Protein AF-A0A8J4LUC5-F1 (afdb_monomer_lite)

Secondary structure (DSSP, 8-state):
-HHHHHHHHHHHS---HHHHHHHHHHHHHHHHHHHHHHHHHHHHHHHHHHHHHHHHHHHHHHHHHHTSSS---S---THHHHHHHHHHHHHHHHHHT--PPPPPP----------------------------PPP--------PPP-----------S-----HHHHHHHHHHHS-HHHHHHHHHHHHHHHTT-S-HHHHHHHHHHHHTGGGHHHHHHHHHHHHHHHTT--

Sequence (232 aa):
MFLMCTAIMLMHECPPWPANALKSKQAVEEAHRLQNEKALLAETVKRLHKDLARLEAFKKNLLNTLNNEDEPGLEPSVTAADVAGERLVSEVLSSISKPSAMPPPSNYAVRMAPVATPAYPSTSSRPMYGAATPQATSSAQYAAPPLSMSHTQYGPSGSPPRIDGKEFFKQARAQLSYEQFSQFLHNIKELNAGRQSREETLRRSRDIFGPMHQDMYGMFESLLSRHSGTML

Structure (mmCIF, N/CA/C/O backbone):
data_AF-A0A8J4LUC5-F1
#
_entry.id   AF-A0A8J4LUC5-F1
#
loop_
_atom_site.group_PDB
_atom_site.id
_atom_site.type_symbol
_atom_site.label_atom_id
_atom_site.label_alt_id
_atom_site.label_comp_id
_atom_site.label_asym_id
_atom_site.label_entity_id
_atom_site.label_seq_id
_atom_site.pdbx_PDB_ins_code
_atom_site.Cartn_x
_atom_site.Cartn_y
_atom_site.Cartn_z
_atom_site.occupancy
_atom_site.B_iso_or_equiv
_atom_site.auth_seq_id
_atom_site.auth_comp_id
_atom_site.auth_asym_id
_atom_site.auth_atom_id
_atom_site.pdbx_PDB_model_num
ATOM 1 N N . MET A 1 1 ? 56.019 3.541 -71.654 1.00 56.81 1 MET A N 1
ATOM 2 C CA . MET A 1 1 ? 54.709 2.920 -71.345 1.00 56.81 1 MET A CA 1
ATOM 3 C C . MET A 1 1 ? 54.745 2.108 -70.053 1.00 56.81 1 MET A C 1
ATOM 5 O O . MET A 1 1 ? 54.048 2.522 -69.144 1.00 56.81 1 MET A O 1
ATOM 9 N N . PHE A 1 2 ? 55.568 1.055 -69.914 1.00 55.38 2 PHE A N 1
ATOM 10 C CA . PHE A 1 2 ? 55.586 0.165 -68.728 1.00 55.38 2 PHE A CA 1
ATOM 11 C C . PHE A 1 2 ? 55.427 0.848 -67.352 1.00 55.38 2 PHE A C 1
ATOM 13 O O . PHE A 1 2 ? 54.498 0.502 -66.634 1.00 55.38 2 PHE A O 1
ATOM 20 N N . LEU A 1 3 ? 56.235 1.866 -67.023 1.00 55.12 3 LEU A N 1
ATOM 21 C CA . LEU A 1 3 ? 56.137 2.600 -65.743 1.00 55.12 3 LEU A CA 1
ATOM 22 C C . LEU A 1 3 ? 54.742 3.200 -65.455 1.00 55.12 3 LEU A C 1
ATOM 24 O O . LEU A 1 3 ? 54.333 3.254 -64.299 1.00 55.12 3 LEU A O 1
ATOM 28 N N . MET A 1 4 ? 53.992 3.604 -66.486 1.00 57.28 4 MET A N 1
ATOM 29 C CA . MET A 1 4 ? 52.619 4.104 -66.326 1.00 57.28 4 MET A CA 1
ATOM 30 C C . MET A 1 4 ? 51.624 2.968 -66.054 1.00 57.28 4 MET A C 1
ATOM 32 O O . MET A 1 4 ? 50.712 3.145 -65.254 1.00 57.28 4 MET A O 1
ATOM 36 N N . CYS A 1 5 ? 51.812 1.783 -66.647 1.00 55.00 5 CYS A N 1
ATOM 37 C CA . CYS A 1 5 ? 50.995 0.609 -66.320 1.00 55.00 5 CYS A CA 1
ATOM 38 C C . CYS A 1 5 ? 51.207 0.162 -64.866 1.00 55.00 5 CYS A C 1
ATOM 40 O O . CYS A 1 5 ? 50.229 -0.122 -64.178 1.00 55.00 5 CYS A O 1
ATOM 42 N N . THR A 1 6 ? 52.452 0.166 -64.373 1.00 57.53 6 THR A N 1
ATOM 43 C CA . THR A 1 6 ? 52.751 -0.172 -62.971 1.00 57.53 6 THR A CA 1
ATOM 44 C C . THR A 1 6 ? 52.088 0.809 -62.000 1.00 57.53 6 THR A C 1
ATOM 46 O O . THR A 1 6 ? 51.495 0.383 -61.012 1.00 57.53 6 THR A O 1
ATOM 49 N N . ALA A 1 7 ? 52.123 2.113 -62.303 1.00 58.28 7 ALA A N 1
ATOM 50 C CA . ALA A 1 7 ? 51.452 3.138 -61.503 1.00 58.28 7 ALA A CA 1
ATOM 51 C C . ALA A 1 7 ? 49.917 2.986 -61.501 1.00 58.28 7 ALA A C 1
ATOM 53 O O . ALA A 1 7 ? 49.288 3.163 -60.462 1.00 58.28 7 ALA A O 1
ATOM 54 N N . ILE A 1 8 ? 49.315 2.618 -62.638 1.00 58.31 8 ILE A N 1
ATOM 55 C CA . ILE A 1 8 ? 47.864 2.393 -62.747 1.00 58.31 8 ILE A CA 1
ATOM 56 C C . ILE A 1 8 ? 47.428 1.155 -61.948 1.00 58.31 8 ILE A C 1
ATOM 58 O O . ILE A 1 8 ? 46.430 1.229 -61.236 1.00 58.31 8 ILE A O 1
ATOM 62 N N . MET A 1 9 ? 48.178 0.046 -61.993 1.00 58.22 9 MET A N 1
ATOM 63 C CA . MET A 1 9 ? 47.858 -1.145 -61.189 1.00 58.22 9 MET A CA 1
ATOM 64 C C . MET A 1 9 ? 47.972 -0.880 -59.681 1.00 58.22 9 MET A C 1
ATOM 66 O O . MET A 1 9 ? 47.052 -1.214 -58.937 1.00 58.22 9 MET A O 1
ATOM 70 N N . LEU A 1 10 ? 49.019 -0.176 -59.234 1.00 58.22 10 LEU A N 1
ATOM 71 C CA . LEU A 1 10 ? 49.183 0.229 -57.827 1.00 58.22 10 LEU A CA 1
ATOM 72 C C . LEU A 1 10 ? 48.064 1.147 -57.298 1.00 58.22 10 LEU A C 1
ATOM 74 O O . LEU A 1 10 ? 47.879 1.235 -56.087 1.00 58.22 10 LEU A O 1
ATOM 78 N N . MET A 1 11 ? 47.305 1.809 -58.176 1.00 57.09 11 MET A N 1
ATOM 79 C CA . MET A 1 11 ? 46.152 2.635 -57.797 1.00 57.09 11 MET A CA 1
ATOM 80 C C . MET A 1 11 ? 44.813 1.878 -57.834 1.00 57.09 11 MET A C 1
ATOM 82 O O . MET A 1 11 ? 43.813 2.414 -57.361 1.00 57.09 11 MET A O 1
ATOM 86 N N . HIS A 1 12 ? 44.771 0.649 -58.366 1.00 57.44 12 HIS A N 1
ATOM 87 C CA . HIS A 1 12 ? 43.524 -0.099 -58.575 1.00 57.44 12 HIS A CA 1
ATOM 88 C C . HIS A 1 12 ? 43.289 -1.254 -57.580 1.00 57.44 12 HIS A C 1
ATOM 90 O O . HIS A 1 12 ? 42.175 -1.774 -57.513 1.00 57.44 12 HIS A O 1
ATOM 96 N N . GLU A 1 13 ? 44.293 -1.609 -56.770 1.00 58.00 13 GLU A N 1
ATOM 97 C CA . GLU A 1 13 ? 44.201 -2.584 -55.665 1.00 58.00 13 GLU A CA 1
ATOM 98 C C . GLU A 1 13 ? 44.275 -1.927 -54.271 1.00 58.00 13 GLU A C 1
ATOM 100 O O . GLU A 1 13 ? 44.793 -2.501 -53.316 1.00 58.00 13 GLU A O 1
ATOM 105 N N . CYS A 1 14 ? 43.729 -0.716 -54.121 1.00 57.41 14 CYS A N 1
ATOM 106 C CA . CYS A 1 14 ? 43.488 -0.106 -52.810 1.00 57.41 14 CYS A CA 1
ATOM 107 C C . CYS A 1 14 ? 42.005 -0.299 -52.429 1.00 57.41 14 CYS A C 1
ATOM 109 O O . CYS A 1 14 ? 41.151 0.426 -52.948 1.00 57.41 14 CYS A O 1
ATOM 111 N N . PRO A 1 15 ? 41.638 -1.284 -51.582 1.00 63.09 15 PRO A N 1
ATOM 112 C CA . PRO A 1 15 ? 40.234 -1.571 -51.303 1.00 63.09 15 PRO A CA 1
ATOM 113 C C . PRO A 1 15 ? 39.641 -0.514 -50.344 1.00 63.09 15 PRO A C 1
ATOM 115 O O . PRO A 1 15 ? 40.388 0.206 -49.679 1.00 63.09 15 PRO A O 1
ATOM 118 N N . PRO A 1 16 ? 38.303 -0.405 -50.209 1.00 62.69 16 PRO A N 1
ATOM 119 C CA . PRO A 1 16 ? 37.644 0.680 -49.465 1.00 62.69 16 PRO A CA 1
ATOM 120 C C . PRO A 1 16 ? 37.777 0.533 -47.933 1.00 62.69 16 PRO A C 1
ATOM 122 O O . PRO A 1 16 ? 36.833 0.184 -47.221 1.00 62.69 16 PRO A O 1
ATOM 125 N N . TRP A 1 17 ? 38.978 0.785 -47.410 1.00 58.12 17 TRP A N 1
ATOM 126 C CA . TRP A 1 17 ? 39.375 0.437 -46.044 1.00 58.12 17 TRP A CA 1
ATOM 127 C C . TRP A 1 17 ? 38.962 1.386 -44.897 1.00 58.12 17 TRP A C 1
ATOM 129 O O . TRP A 1 17 ? 38.812 0.863 -43.792 1.00 58.12 17 TRP A O 1
ATOM 139 N N . PRO A 1 18 ? 38.692 2.705 -45.049 1.00 62.16 18 PRO A N 1
ATOM 140 C CA . PRO A 1 18 ? 38.363 3.531 -43.880 1.00 62.16 18 PRO A CA 1
ATOM 141 C C . PRO A 1 18 ? 36.954 3.254 -43.329 1.00 62.16 18 PRO A C 1
ATOM 143 O O . PRO A 1 18 ? 36.779 3.067 -42.125 1.00 62.16 18 PRO A O 1
ATOM 146 N N . ALA A 1 19 ? 35.940 3.180 -44.199 1.00 67.75 19 ALA A N 1
ATOM 147 C CA . ALA A 1 19 ? 34.539 3.078 -43.780 1.00 67.75 19 ALA A CA 1
ATOM 148 C C . ALA A 1 19 ? 34.201 1.721 -43.138 1.00 67.75 19 ALA A C 1
ATOM 150 O O . ALA A 1 19 ? 33.485 1.665 -42.137 1.00 67.75 19 ALA A O 1
ATOM 151 N N . ASN A 1 20 ? 34.740 0.627 -43.683 1.00 73.81 20 ASN A N 1
ATOM 152 C CA . ASN A 1 20 ? 34.513 -0.714 -43.143 1.00 73.81 20 ASN A CA 1
ATOM 153 C C . ASN A 1 20 ? 35.308 -0.948 -41.847 1.00 73.81 20 ASN A C 1
ATOM 155 O O . ASN A 1 20 ? 34.782 -1.563 -40.921 1.00 73.81 20 ASN A O 1
ATOM 159 N N . ALA A 1 21 ? 36.521 -0.393 -41.727 1.00 78.81 21 ALA A N 1
ATOM 160 C CA . ALA A 1 21 ? 37.282 -0.436 -40.479 1.00 78.81 21 ALA A CA 1
ATOM 161 C C . ALA A 1 21 ? 36.595 0.349 -39.347 1.00 78.81 21 ALA A C 1
ATOM 163 O O . ALA A 1 21 ? 36.583 -0.119 -38.209 1.00 78.81 21 ALA A O 1
ATOM 164 N N . LEU A 1 22 ? 35.983 1.505 -39.640 1.00 83.31 22 LEU A N 1
ATOM 165 C CA . LEU A 1 22 ? 35.226 2.272 -38.644 1.00 83.31 22 LEU A CA 1
ATOM 166 C C . LEU A 1 22 ? 33.989 1.502 -38.155 1.00 83.31 22 LEU A C 1
ATOM 168 O O . LEU A 1 22 ? 33.829 1.326 -36.949 1.00 83.31 22 LEU A O 1
ATOM 172 N N . LYS A 1 23 ? 33.179 0.963 -39.078 1.00 85.25 23 LYS A N 1
ATOM 173 C CA . LYS A 1 23 ? 32.019 0.115 -38.741 1.00 85.25 23 LYS A CA 1
ATOM 174 C C . LYS A 1 23 ? 32.418 -1.112 -37.916 1.00 85.25 23 LYS A C 1
ATOM 176 O O . LYS A 1 23 ? 31.736 -1.446 -36.955 1.00 85.25 23 LYS A O 1
ATOM 181 N N . SER A 1 24 ? 33.536 -1.756 -38.258 1.00 86.31 24 SER A N 1
ATOM 182 C CA . SER A 1 24 ? 34.068 -2.906 -37.514 1.00 86.31 24 SER A CA 1
ATOM 183 C C . SER A 1 24 ? 34.471 -2.535 -36.079 1.00 86.31 24 SER A C 1
ATOM 185 O O . SER A 1 24 ? 34.124 -3.248 -35.141 1.00 86.31 24 SER A O 1
ATOM 187 N N . LYS A 1 25 ? 35.118 -1.376 -35.876 1.00 88.56 25 LYS A N 1
ATOM 188 C CA . LYS A 1 25 ? 35.442 -0.868 -34.531 1.00 88.56 25 LYS A CA 1
ATOM 189 C C . LYS A 1 25 ? 34.185 -0.585 -33.705 1.00 88.56 25 LYS A C 1
ATOM 191 O O . LYS A 1 25 ? 34.105 -1.043 -32.570 1.00 88.56 25 LYS A O 1
ATOM 196 N N . GLN A 1 26 ? 33.200 0.098 -34.291 1.00 91.38 26 GLN A N 1
ATOM 197 C CA . GLN A 1 26 ? 31.919 0.386 -33.635 1.00 91.38 26 GLN A CA 1
ATOM 198 C C . GLN A 1 26 ? 31.188 -0.906 -33.234 1.00 91.38 26 GLN A C 1
ATOM 200 O O . GLN A 1 26 ? 30.763 -1.036 -32.092 1.00 91.38 26 GLN A O 1
ATOM 205 N N . ALA A 1 27 ? 31.124 -1.903 -34.123 1.00 92.44 27 ALA A N 1
ATOM 206 C 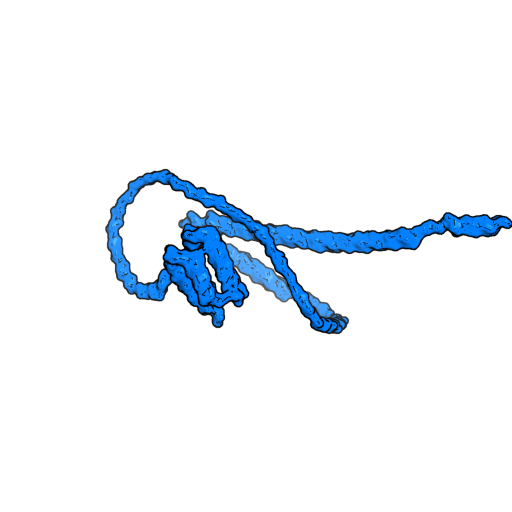CA . ALA A 1 27 ? 30.495 -3.191 -33.830 1.00 92.44 27 ALA A CA 1
ATOM 207 C C . ALA A 1 27 ? 31.184 -3.961 -32.683 1.00 92.44 27 ALA A C 1
ATOM 209 O O . ALA A 1 27 ? 30.506 -4.609 -31.888 1.00 92.44 27 ALA A O 1
ATOM 210 N N . VAL A 1 28 ? 32.516 -3.880 -32.563 1.00 95.00 28 VAL A N 1
ATOM 211 C CA . VAL A 1 28 ? 33.267 -4.487 -31.445 1.00 95.00 28 VAL A CA 1
ATOM 212 C C . VAL A 1 28 ? 33.017 -3.743 -30.127 1.00 95.00 28 VAL A C 1
ATOM 214 O O . VAL A 1 28 ? 32.836 -4.382 -29.090 1.00 95.00 28 VAL A O 1
ATOM 217 N N . GLU A 1 29 ? 32.961 -2.411 -30.156 1.00 93.81 29 GLU A N 1
ATOM 218 C CA . GLU A 1 29 ? 32.649 -1.586 -28.983 1.00 93.81 29 GLU A CA 1
ATOM 219 C C . GLU A 1 29 ? 31.215 -1.833 -28.479 1.00 93.81 29 GLU A C 1
ATOM 221 O O . GLU A 1 29 ? 31.004 -2.060 -27.285 1.00 93.81 29 GLU A O 1
ATOM 226 N N . GLU A 1 30 ? 30.234 -1.898 -29.385 1.00 94.88 30 GLU A N 1
ATOM 227 C CA . GLU A 1 30 ? 28.853 -2.249 -29.043 1.00 94.88 30 GLU A CA 1
ATOM 228 C C . GLU A 1 30 ? 28.716 -3.688 -28.538 1.00 94.88 30 GLU A C 1
ATOM 230 O O . GLU A 1 30 ? 28.010 -3.916 -27.555 1.00 94.88 30 GLU A O 1
ATOM 235 N N . ALA A 1 31 ? 29.419 -4.657 -29.134 1.00 95.44 31 ALA A N 1
ATOM 236 C CA . ALA A 1 31 ? 29.432 -6.032 -28.638 1.00 95.44 31 ALA A CA 1
ATOM 237 C C . ALA A 1 31 ? 29.977 -6.113 -27.200 1.00 95.44 31 ALA A C 1
ATOM 239 O O . ALA A 1 31 ? 29.392 -6.796 -26.357 1.00 95.44 31 ALA A O 1
ATOM 240 N N . HIS A 1 32 ? 31.043 -5.369 -26.888 1.00 97.31 32 HIS A N 1
ATOM 241 C CA . HIS A 1 32 ? 31.594 -5.290 -25.534 1.00 97.31 32 HIS A CA 1
ATOM 242 C C . HIS A 1 32 ? 30.630 -4.597 -24.551 1.00 97.31 32 HIS A C 1
ATOM 244 O O . HIS A 1 32 ? 30.428 -5.088 -23.437 1.00 97.31 32 HIS A O 1
ATOM 250 N N . ARG A 1 33 ? 29.961 -3.509 -24.967 1.00 97.31 33 ARG A N 1
ATOM 251 C CA . ARG A 1 33 ? 28.904 -2.848 -24.178 1.00 97.31 33 ARG A CA 1
ATOM 252 C C . ARG A 1 33 ? 27.761 -3.815 -23.848 1.00 97.31 33 ARG A C 1
ATOM 254 O O . ARG A 1 33 ? 27.435 -3.997 -22.676 1.00 97.31 33 ARG A O 1
ATOM 261 N N . LEU A 1 34 ? 27.205 -4.483 -24.859 1.00 97.50 34 LEU A N 1
ATOM 262 C CA . LEU A 1 34 ? 26.114 -5.450 -24.702 1.00 97.50 34 LEU A CA 1
ATOM 263 C C . LEU A 1 34 ? 26.532 -6.666 -23.859 1.00 97.50 34 LEU A C 1
ATOM 265 O O . LEU A 1 34 ? 25.718 -7.206 -23.110 1.00 97.50 34 LEU A O 1
ATOM 269 N N . GLN A 1 35 ? 27.799 -7.086 -23.923 1.00 96.88 35 GLN A N 1
ATOM 270 C CA . GLN A 1 35 ? 28.332 -8.153 -23.072 1.00 96.88 35 GLN A CA 1
ATOM 271 C C . GLN A 1 35 ? 28.426 -7.733 -21.594 1.00 96.88 35 GLN A C 1
ATOM 273 O O . GLN A 1 35 ? 28.093 -8.536 -20.719 1.00 96.88 35 GLN A O 1
ATOM 278 N N . ASN A 1 36 ? 28.793 -6.481 -21.306 1.00 97.38 36 ASN A N 1
ATOM 279 C CA . ASN A 1 36 ? 28.778 -5.936 -19.945 1.00 97.38 36 ASN A CA 1
ATOM 280 C C . ASN A 1 36 ? 27.347 -5.776 -19.407 1.00 97.38 36 ASN A C 1
ATOM 282 O O . ASN A 1 36 ? 27.064 -6.194 -18.283 1.00 97.38 36 ASN A O 1
ATOM 286 N N . GLU A 1 37 ? 26.419 -5.260 -20.217 1.00 97.88 37 GLU A N 1
ATOM 287 C CA . GLU A 1 37 ? 24.992 -5.189 -19.870 1.00 97.88 37 GLU A CA 1
ATOM 288 C C . GLU A 1 37 ? 24.427 -6.591 -19.572 1.00 97.88 37 GLU A C 1
ATOM 290 O O . GLU A 1 37 ? 23.831 -6.813 -18.516 1.00 97.88 37 GLU A O 1
ATOM 295 N N . LYS A 1 38 ? 24.715 -7.584 -20.426 1.00 97.94 38 LYS A N 1
ATOM 296 C CA . LYS A 1 38 ? 24.359 -8.998 -20.211 1.00 97.94 38 LYS A CA 1
ATOM 297 C C . LYS A 1 38 ? 24.913 -9.555 -18.894 1.00 97.94 38 LYS A C 1
ATOM 299 O O . LYS A 1 38 ? 24.206 -10.303 -18.220 1.00 97.94 38 LYS A O 1
ATOM 304 N N . ALA A 1 39 ? 26.143 -9.206 -18.510 1.00 97.69 39 ALA A N 1
ATOM 305 C CA . ALA A 1 39 ? 26.740 -9.648 -17.249 1.00 97.69 39 ALA A CA 1
ATOM 306 C C . ALA A 1 39 ? 26.029 -9.043 -16.021 1.00 97.69 39 ALA A C 1
ATOM 308 O O . ALA A 1 39 ? 25.709 -9.769 -15.077 1.00 97.69 39 ALA A O 1
ATOM 309 N N . LEU A 1 40 ? 25.708 -7.744 -16.056 1.00 98.12 40 LEU A N 1
ATOM 310 C CA . LEU A 1 40 ? 24.971 -7.048 -14.991 1.00 98.12 40 LEU A CA 1
ATOM 311 C C . LEU A 1 40 ? 23.528 -7.563 -14.841 1.00 98.12 40 LEU A C 1
ATOM 313 O O . LEU A 1 40 ? 23.035 -7.740 -13.719 1.00 98.12 40 LEU A O 1
ATOM 317 N N . LEU A 1 41 ? 22.862 -7.860 -15.962 1.00 98.50 41 LEU A N 1
ATOM 318 C CA . LEU A 1 41 ? 21.550 -8.510 -15.969 1.00 98.50 41 LEU A CA 1
ATOM 319 C C . LEU A 1 41 ? 21.637 -9.927 -15.386 1.00 98.50 41 LEU A C 1
ATOM 321 O O . LEU A 1 41 ? 20.839 -10.267 -14.515 1.00 98.50 41 LEU A O 1
ATOM 325 N N . ALA A 1 42 ? 22.623 -10.732 -15.794 1.00 98.25 42 ALA A N 1
ATOM 326 C CA . ALA A 1 42 ? 22.810 -12.086 -15.274 1.00 98.25 42 ALA A CA 1
ATOM 327 C C . ALA A 1 42 ? 23.046 -12.104 -13.753 1.00 98.25 42 ALA A C 1
ATOM 329 O O . ALA A 1 42 ? 22.461 -12.931 -13.055 1.00 98.25 42 ALA A O 1
ATOM 330 N N . GLU A 1 43 ? 23.842 -11.177 -13.213 1.00 98.19 43 GLU A N 1
ATOM 331 C CA . GLU A 1 43 ? 24.064 -11.080 -11.764 1.00 98.19 43 GLU A CA 1
ATOM 332 C C . GLU A 1 43 ? 22.804 -10.620 -11.010 1.00 98.19 43 GLU A C 1
ATOM 334 O O . GLU A 1 43 ? 22.474 -11.145 -9.944 1.00 98.19 43 GLU A O 1
ATOM 339 N N . THR A 1 44 ? 22.022 -9.712 -11.600 1.00 98.12 44 THR A N 1
ATOM 340 C CA . THR A 1 44 ? 20.711 -9.328 -11.055 1.00 98.12 44 THR A CA 1
ATOM 341 C C . THR A 1 44 ? 19.736 -10.509 -11.044 1.00 98.12 44 THR A C 1
ATOM 343 O O . THR A 1 44 ? 19.060 -10.727 -10.039 1.00 98.12 44 THR A O 1
ATOM 346 N N . VAL A 1 45 ? 19.719 -11.331 -12.097 1.00 98.56 45 VAL A N 1
ATOM 347 C CA . VAL A 1 45 ? 18.912 -12.559 -12.164 1.00 98.56 45 VAL A CA 1
ATOM 348 C C . VAL A 1 45 ? 19.346 -13.578 -11.102 1.00 98.56 45 VAL A C 1
ATOM 350 O O . VAL A 1 45 ? 18.477 -14.133 -10.430 1.00 98.56 45 VAL A O 1
ATOM 353 N N . LYS A 1 46 ? 20.653 -13.795 -10.875 1.00 98.31 46 LYS A N 1
ATOM 354 C CA . LYS A 1 46 ? 21.145 -14.671 -9.786 1.00 98.31 46 LYS A CA 1
ATOM 355 C C . LYS A 1 46 ? 20.691 -14.187 -8.407 1.00 98.31 46 LYS A C 1
ATOM 357 O O . LYS A 1 46 ? 20.218 -14.990 -7.604 1.00 98.31 46 LYS A O 1
ATOM 362 N N . ARG A 1 47 ? 20.812 -12.881 -8.136 1.00 97.69 47 ARG A N 1
ATOM 363 C CA . ARG A 1 47 ? 20.361 -12.262 -6.879 1.00 97.69 47 ARG A CA 1
ATOM 364 C C . ARG A 1 47 ? 18.866 -12.492 -6.653 1.00 97.69 47 ARG A C 1
ATOM 366 O O . ARG A 1 47 ? 18.495 -12.996 -5.598 1.00 97.69 47 ARG A O 1
ATOM 373 N N . LEU A 1 48 ? 18.035 -12.237 -7.665 1.00 98.38 48 LEU A N 1
ATOM 374 C CA . LEU A 1 48 ? 16.592 -12.482 -7.587 1.00 98.38 48 LEU A CA 1
ATOM 375 C C . LEU A 1 48 ? 16.259 -13.961 -7.325 1.00 98.38 48 LEU A C 1
ATOM 377 O O . LEU A 1 48 ? 15.420 -14.233 -6.475 1.00 98.38 48 LEU A O 1
ATOM 381 N N . HIS A 1 49 ? 16.948 -14.919 -7.958 1.00 97.88 49 HIS A N 1
ATOM 382 C CA . HIS A 1 49 ? 16.763 -16.349 -7.657 1.00 97.88 49 HIS A CA 1
ATOM 383 C C . HIS A 1 49 ? 17.150 -16.704 -6.211 1.00 97.88 49 HIS A C 1
ATOM 385 O O . HIS A 1 49 ? 16.448 -17.474 -5.555 1.00 97.88 49 HIS A O 1
ATOM 391 N N . LYS A 1 50 ? 18.241 -16.128 -5.687 1.00 98.12 50 LYS A N 1
ATOM 392 C CA . LYS A 1 50 ? 18.675 -16.325 -4.294 1.00 98.12 50 LYS A CA 1
ATOM 393 C C . LYS A 1 50 ? 17.654 -15.775 -3.294 1.00 98.12 50 LYS A C 1
ATOM 395 O O . LYS A 1 50 ? 17.389 -16.416 -2.279 1.00 98.12 50 LYS A O 1
ATOM 400 N N . ASP A 1 51 ? 17.071 -14.617 -3.582 1.00 97.38 51 ASP A N 1
ATOM 401 C CA . ASP A 1 51 ? 16.066 -13.987 -2.722 1.00 97.38 51 ASP A CA 1
ATOM 402 C C . ASP A 1 51 ? 14.688 -14.671 -2.833 1.00 97.38 51 ASP A C 1
ATOM 404 O O . ASP A 1 51 ? 13.996 -14.808 -1.824 1.00 97.38 51 ASP A O 1
ATOM 408 N N . LEU A 1 52 ? 14.342 -15.232 -3.999 1.00 98.06 52 LEU A N 1
ATOM 409 C CA . LEU A 1 52 ? 13.192 -16.129 -4.174 1.00 98.06 52 LEU A CA 1
ATOM 410 C C . LEU A 1 52 ? 13.357 -17.399 -3.317 1.00 98.06 52 LEU A C 1
ATOM 412 O O . LEU A 1 52 ? 12.483 -17.720 -2.515 1.00 98.06 52 LEU A O 1
ATOM 416 N N . ALA A 1 53 ? 14.511 -18.072 -3.396 1.00 97.12 53 ALA A N 1
ATOM 417 C CA . ALA A 1 53 ? 14.798 -19.269 -2.600 1.00 97.12 53 ALA A CA 1
ATOM 418 C C . ALA A 1 53 ? 14.765 -18.999 -1.079 1.00 97.12 53 ALA A C 1
ATOM 420 O O . ALA A 1 53 ? 14.270 -19.824 -0.310 1.00 97.12 53 ALA A O 1
ATOM 421 N N . ARG A 1 54 ? 15.230 -17.820 -0.639 1.00 97.19 54 ARG A N 1
ATOM 422 C CA . ARG A 1 54 ? 15.089 -17.346 0.752 1.00 97.19 54 ARG A CA 1
ATOM 423 C C . ARG A 1 54 ? 13.623 -17.171 1.155 1.00 97.19 54 ARG A C 1
ATOM 425 O O . ARG A 1 54 ? 13.238 -17.611 2.236 1.00 97.19 54 ARG A O 1
ATOM 432 N N . LEU A 1 55 ? 12.807 -16.560 0.296 1.00 98.19 55 LEU A N 1
ATOM 433 C CA . LEU A 1 55 ? 11.382 -16.347 0.555 1.00 98.19 55 LEU A CA 1
ATOM 434 C C . LEU A 1 55 ? 10.594 -17.667 0.578 1.00 98.19 55 LEU A C 1
ATOM 436 O O . LEU A 1 55 ? 9.702 -17.831 1.409 1.00 98.19 55 LEU A O 1
ATOM 440 N N . GLU A 1 56 ? 10.952 -18.640 -0.263 1.00 96.62 56 GLU A N 1
ATOM 441 C CA . GLU A 1 56 ? 10.407 -19.999 -0.179 1.00 96.62 56 GLU A CA 1
ATOM 442 C C . GLU A 1 56 ? 10.795 -20.715 1.115 1.00 96.62 56 GLU A C 1
ATOM 444 O O . GLU A 1 56 ? 9.945 -21.372 1.714 1.00 96.62 56 GLU A O 1
ATOM 449 N N . ALA A 1 57 ? 12.052 -20.602 1.553 1.00 95.88 57 ALA A N 1
ATOM 450 C CA . ALA A 1 57 ? 12.500 -21.183 2.816 1.00 95.88 57 ALA A CA 1
ATOM 451 C C . ALA A 1 57 ? 11.747 -20.569 4.008 1.00 95.88 57 ALA A C 1
ATOM 453 O O . ALA A 1 57 ? 11.250 -21.305 4.859 1.00 95.88 57 ALA A O 1
ATOM 454 N N . PHE A 1 58 ? 11.568 -19.243 4.020 1.00 96.94 58 PHE A N 1
ATOM 455 C CA . PHE A 1 58 ? 10.750 -18.551 5.019 1.00 96.94 58 PHE A CA 1
ATOM 456 C C . PHE A 1 58 ? 9.282 -19.003 4.978 1.00 96.94 58 PHE A C 1
ATOM 458 O O . PHE A 1 58 ? 8.720 -19.345 6.014 1.00 96.94 58 PHE A O 1
ATOM 465 N N . LYS A 1 59 ? 8.668 -19.091 3.788 1.00 96.75 59 LYS A N 1
ATOM 466 C CA . LYS A 1 59 ? 7.295 -19.601 3.619 1.00 96.75 59 LYS A CA 1
ATOM 467 C C . LYS A 1 59 ? 7.149 -21.034 4.142 1.00 96.75 59 LYS A C 1
ATOM 469 O O . LYS A 1 59 ? 6.167 -21.327 4.816 1.00 96.75 59 LYS A O 1
ATOM 474 N N . LYS A 1 60 ? 8.103 -21.920 3.835 1.00 95.44 60 LYS A N 1
ATOM 475 C CA . LYS A 1 60 ? 8.120 -23.314 4.313 1.00 95.44 60 LYS A CA 1
ATOM 476 C C . LYS A 1 60 ? 8.258 -23.376 5.835 1.00 95.44 60 LYS A C 1
ATOM 478 O O . LYS A 1 60 ? 7.513 -24.116 6.463 1.00 95.44 60 LYS A O 1
ATOM 483 N N . ASN A 1 61 ? 9.142 -22.572 6.427 1.00 92.88 61 ASN A N 1
ATOM 484 C CA . ASN A 1 61 ? 9.308 -22.500 7.878 1.00 92.88 61 ASN A CA 1
ATOM 485 C C . ASN A 1 61 ? 8.048 -21.962 8.580 1.00 92.88 61 ASN A C 1
ATOM 487 O O . ASN A 1 61 ? 7.568 -22.606 9.504 1.00 92.88 61 ASN A O 1
ATOM 491 N N . LEU A 1 62 ? 7.455 -20.868 8.089 1.00 95.31 62 LEU A N 1
ATOM 492 C CA . LEU A 1 62 ? 6.216 -20.300 8.633 1.00 95.31 62 LEU A CA 1
ATOM 493 C C . LEU A 1 62 ? 5.042 -21.289 8.568 1.00 95.31 62 LEU A C 1
ATOM 495 O O . LEU A 1 62 ? 4.338 -21.462 9.558 1.00 95.31 62 LEU A O 1
ATOM 499 N N . LEU A 1 63 ? 4.845 -21.954 7.423 1.00 92.75 63 LEU A N 1
ATOM 500 C CA . LEU A 1 63 ? 3.814 -22.987 7.281 1.00 92.75 63 LEU A CA 1
ATOM 501 C C . LEU A 1 63 ? 4.084 -24.194 8.185 1.00 92.75 63 LEU A C 1
ATOM 503 O O . LEU A 1 63 ? 3.141 -24.747 8.734 1.00 92.75 63 LEU A O 1
ATOM 507 N N . ASN A 1 64 ? 5.349 -24.582 8.373 1.00 86.25 64 ASN A N 1
ATOM 508 C CA . ASN A 1 64 ? 5.701 -25.649 9.301 1.00 86.25 64 ASN A CA 1
ATOM 509 C C . ASN A 1 64 ? 5.368 -25.262 10.746 1.00 86.25 64 ASN A C 1
ATOM 511 O O . ASN A 1 64 ? 4.747 -26.058 11.435 1.00 86.25 64 ASN A O 1
ATOM 515 N N . THR A 1 65 ? 5.732 -24.060 11.204 1.00 82.94 65 THR A N 1
ATOM 516 C CA . THR A 1 65 ? 5.395 -23.597 12.561 1.00 82.94 65 THR A CA 1
ATOM 517 C C . THR A 1 65 ? 3.885 -23.645 12.793 1.00 82.94 65 THR A C 1
ATOM 519 O O . THR A 1 65 ? 3.450 -24.340 13.701 1.00 82.94 65 THR A O 1
ATOM 522 N N . LEU A 1 66 ? 3.093 -23.027 11.908 1.00 82.06 66 LEU A N 1
ATOM 523 C CA . LEU A 1 66 ? 1.625 -22.977 12.011 1.00 82.06 66 LEU A CA 1
ATOM 524 C C . LEU A 1 66 ? 0.933 -24.354 11.953 1.00 82.06 66 LEU A C 1
ATOM 526 O O . LEU A 1 66 ? -0.215 -24.468 12.363 1.00 82.06 66 LEU A O 1
ATOM 530 N N . ASN A 1 67 ? 1.593 -25.389 11.420 1.00 76.81 67 ASN A N 1
ATOM 531 C CA . ASN A 1 67 ? 1.059 -26.755 11.323 1.00 76.81 67 ASN A CA 1
ATOM 532 C C . ASN A 1 67 ? 1.599 -27.679 12.442 1.00 76.81 67 ASN A C 1
ATOM 534 O O . ASN A 1 67 ? 1.353 -28.881 12.411 1.00 76.81 67 ASN A O 1
ATOM 538 N N . ASN A 1 68 ? 2.368 -27.153 13.403 1.00 63.00 68 ASN A N 1
ATOM 539 C CA . ASN A 1 68 ? 2.880 -27.903 14.559 1.00 63.00 68 ASN A CA 1
ATOM 540 C C . ASN A 1 68 ? 2.433 -27.292 15.907 1.00 63.00 68 ASN A C 1
ATOM 542 O O . ASN A 1 68 ? 3.000 -27.624 16.943 1.00 63.00 68 ASN A O 1
ATOM 546 N N . GLU A 1 69 ? 1.414 -26.423 15.918 1.00 58.81 69 GLU A N 1
ATOM 547 C CA . GLU A 1 69 ? 0.836 -25.850 17.154 1.00 58.81 69 GLU A CA 1
ATOM 548 C C . GLU A 1 69 ? -0.268 -26.740 17.786 1.00 58.81 69 GLU A C 1
ATOM 550 O O . GLU A 1 69 ? -0.860 -26.359 18.793 1.00 58.81 69 GLU A O 1
ATOM 555 N N . ASP A 1 70 ? -0.523 -27.934 17.227 1.00 52.75 70 ASP A N 1
ATOM 556 C CA . ASP A 1 70 ? -1.636 -28.841 17.581 1.00 52.75 70 ASP A CA 1
ATOM 557 C C . ASP A 1 70 ? -1.240 -30.097 18.409 1.00 52.75 70 ASP A C 1
ATOM 559 O O . ASP A 1 70 ? -2.083 -30.969 18.625 1.00 52.75 70 ASP A O 1
ATOM 563 N N . GLU A 1 71 ? 0.007 -30.232 18.889 1.00 44.94 71 GLU A N 1
ATOM 564 C CA . GLU A 1 71 ? 0.453 -31.400 19.689 1.00 44.94 71 GLU A CA 1
ATOM 565 C C . GLU A 1 71 ? 0.808 -31.019 21.149 1.00 44.94 71 GLU A C 1
ATOM 567 O O . GLU A 1 71 ? 1.841 -30.386 21.393 1.00 44.94 71 GLU A O 1
ATOM 572 N N . PRO A 1 72 ? -0.027 -31.371 22.148 1.00 46.78 72 PRO A N 1
ATOM 573 C CA . PRO A 1 72 ? 0.221 -31.076 23.559 1.00 46.78 72 PRO A CA 1
ATOM 574 C C . PRO A 1 72 ? 1.088 -32.157 24.248 1.00 46.78 72 PRO A C 1
ATOM 576 O O . PRO A 1 72 ? 0.689 -32.714 25.275 1.00 46.78 72 PRO A O 1
ATOM 579 N N . GLY A 1 73 ? 2.279 -32.447 23.705 1.00 43.47 73 GLY A N 1
ATOM 580 C CA . GLY A 1 73 ? 3.096 -33.607 24.090 1.00 43.47 73 GLY A CA 1
ATOM 581 C C . GLY A 1 73 ? 4.607 -33.366 24.262 1.00 43.47 73 GLY A C 1
ATOM 582 O O . GLY A 1 73 ? 5.379 -33.536 23.327 1.00 43.47 73 GLY A O 1
ATOM 583 N N . LEU A 1 74 ? 5.017 -33.152 25.521 1.00 43.38 74 LEU A N 1
ATOM 584 C CA . LEU A 1 74 ? 6.381 -33.274 26.088 1.00 43.38 74 LEU A CA 1
ATOM 585 C C . LEU A 1 74 ? 7.495 -32.270 25.684 1.00 43.38 74 LEU A C 1
ATOM 587 O O . LEU A 1 74 ? 7.889 -32.136 24.534 1.00 43.38 74 LEU A O 1
ATOM 591 N N . GLU A 1 75 ? 8.111 -31.712 26.736 1.00 40.28 75 GLU A N 1
ATOM 592 C CA . GLU A 1 75 ? 9.497 -31.222 26.868 1.00 40.28 75 GLU A CA 1
ATOM 593 C C . GLU A 1 75 ? 10.073 -30.174 25.879 1.00 40.28 75 GLU A C 1
ATOM 595 O O . GLU A 1 75 ? 10.489 -30.503 24.764 1.00 40.28 75 GLU A O 1
ATOM 600 N N . PRO A 1 76 ? 10.297 -28.916 26.328 1.00 46.59 76 PRO A N 1
ATOM 601 C CA . PRO A 1 76 ? 11.068 -27.934 25.570 1.00 46.59 76 PRO A CA 1
ATOM 602 C C . PRO A 1 76 ? 12.573 -28.255 25.631 1.00 46.59 76 PRO A C 1
ATOM 604 O O . PRO A 1 76 ? 13.295 -27.780 26.509 1.00 46.59 76 PRO A O 1
ATOM 607 N N . SER A 1 77 ? 13.073 -29.046 24.676 1.00 44.28 77 SER A N 1
ATOM 608 C CA . SER A 1 77 ? 14.506 -29.368 24.579 1.00 44.28 77 SER A CA 1
ATOM 609 C C . SER A 1 77 ? 15.349 -28.127 24.249 1.00 44.28 77 SER A C 1
ATOM 611 O O . SER A 1 77 ? 15.556 -27.763 23.090 1.00 44.28 77 SER A O 1
ATOM 613 N N . VAL A 1 78 ? 15.878 -27.494 25.301 1.00 51.06 78 VAL A N 1
ATOM 614 C CA . VAL A 1 78 ? 16.663 -26.240 25.277 1.00 51.06 78 VAL A CA 1
ATOM 615 C C . VAL A 1 78 ? 17.905 -26.306 24.365 1.00 51.06 78 VAL A C 1
ATOM 617 O O . VAL A 1 78 ? 18.409 -25.287 23.897 1.00 51.06 78 VAL A O 1
ATOM 620 N N . THR A 1 79 ? 18.365 -27.522 24.066 1.0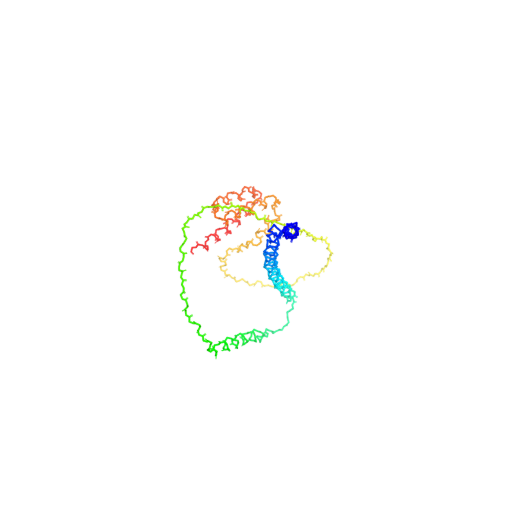0 52.91 79 THR A N 1
ATOM 621 C CA . THR A 1 79 ? 19.600 -27.842 23.330 1.00 52.91 79 THR A CA 1
ATOM 622 C C . THR A 1 79 ? 19.669 -27.289 21.901 1.00 52.91 79 THR A C 1
ATOM 624 O O . THR A 1 79 ? 20.757 -26.977 21.417 1.00 52.91 79 THR A O 1
ATOM 627 N N . ALA A 1 80 ? 18.535 -27.136 21.208 1.00 50.03 80 ALA A N 1
ATOM 628 C CA . ALA A 1 80 ? 18.525 -26.707 19.806 1.00 50.03 80 ALA A CA 1
ATOM 629 C C . ALA A 1 80 ? 18.934 -25.233 19.619 1.00 50.03 80 ALA A C 1
ATOM 631 O O . ALA A 1 80 ? 19.528 -24.882 18.597 1.00 50.03 80 ALA A O 1
ATOM 632 N N . ALA A 1 81 ? 18.643 -24.377 20.606 1.00 52.34 81 ALA A N 1
ATOM 633 C CA . ALA A 1 81 ? 19.072 -22.981 20.607 1.00 52.34 81 ALA A CA 1
ATOM 634 C C . ALA A 1 81 ? 20.569 -22.853 20.942 1.00 52.34 81 ALA A C 1
ATOM 636 O O . ALA A 1 81 ? 21.280 -22.093 20.281 1.00 52.34 81 ALA A O 1
ATOM 637 N N . ASP A 1 82 ? 21.054 -23.645 21.904 1.00 55.59 82 ASP A N 1
ATOM 638 C CA . ASP A 1 82 ? 22.459 -23.654 22.328 1.00 55.59 82 ASP A CA 1
ATOM 639 C C . ASP A 1 82 ? 23.401 -24.034 21.179 1.00 55.59 82 ASP A C 1
ATOM 641 O O . ASP A 1 82 ? 24.322 -23.289 20.856 1.00 55.59 82 ASP A O 1
ATOM 645 N N . VAL A 1 83 ? 23.108 -25.120 20.450 1.00 60.38 83 VAL A N 1
ATOM 646 C CA . VAL A 1 83 ? 23.937 -25.578 19.313 1.00 60.38 83 VAL A CA 1
ATOM 647 C C . VAL A 1 83 ? 24.038 -24.529 18.189 1.00 60.38 83 VAL A C 1
ATOM 649 O O . VAL A 1 83 ? 25.028 -24.502 17.451 1.00 60.38 83 VAL A O 1
ATOM 652 N N . ALA A 1 84 ? 23.048 -23.643 18.044 1.00 64.31 84 ALA A N 1
ATOM 653 C CA . ALA A 1 84 ? 23.126 -22.508 17.122 1.00 64.31 84 ALA A CA 1
ATOM 654 C C . ALA A 1 84 ? 23.979 -21.354 17.689 1.00 64.31 84 ALA A C 1
ATOM 656 O O . ALA A 1 84 ? 24.754 -20.745 16.946 1.00 64.31 84 ALA A O 1
ATOM 657 N N . GLY A 1 85 ? 23.879 -21.087 18.996 1.00 63.81 85 GLY A N 1
ATOM 658 C CA . GLY A 1 85 ? 24.702 -20.114 19.717 1.00 63.81 85 GLY A CA 1
ATOM 659 C C . GLY A 1 85 ? 26.188 -20.482 19.734 1.00 63.81 85 GLY A C 1
ATOM 660 O O . GLY A 1 85 ? 27.019 -19.679 19.307 1.00 63.81 85 GLY A O 1
ATOM 661 N N . GLU A 1 86 ? 26.525 -21.711 20.137 1.00 64.94 86 GLU A N 1
ATOM 662 C CA . GLU A 1 86 ? 27.903 -22.223 20.211 1.00 64.94 86 GLU A CA 1
ATOM 663 C C . GLU A 1 86 ? 28.632 -22.145 18.864 1.00 64.94 86 GLU A C 1
ATOM 665 O O . GLU A 1 86 ? 29.812 -21.787 18.797 1.00 64.94 86 GLU A O 1
ATOM 670 N N . ARG A 1 87 ? 27.923 -22.417 17.760 1.00 69.56 87 ARG A N 1
ATOM 671 C CA . ARG A 1 87 ? 28.472 -22.289 16.402 1.00 69.56 87 ARG A CA 1
ATOM 672 C C . ARG A 1 87 ? 28.770 -20.836 16.034 1.00 69.56 87 ARG A C 1
ATOM 674 O O . ARG A 1 87 ? 29.813 -20.574 15.441 1.00 69.56 87 ARG A O 1
ATOM 681 N N . LEU A 1 88 ? 27.905 -19.894 16.417 1.00 74.06 88 LEU A N 1
ATOM 682 C CA . LEU A 1 88 ? 28.134 -18.466 16.179 1.00 74.06 88 LEU A CA 1
ATOM 683 C C . LEU A 1 88 ? 29.313 -17.919 16.993 1.00 74.06 88 LEU A C 1
ATOM 685 O O . LEU A 1 88 ? 30.139 -17.200 16.430 1.00 74.06 88 LEU A O 1
ATOM 689 N N . VAL A 1 89 ? 29.452 -18.275 18.276 1.00 77.50 89 VAL A N 1
ATOM 690 C CA . VAL A 1 89 ? 30.629 -17.839 19.054 1.00 77.50 89 VAL A CA 1
ATOM 691 C C . VAL A 1 89 ? 31.916 -18.510 18.570 1.00 77.50 89 VAL A C 1
ATOM 693 O O . VAL A 1 89 ? 32.944 -17.841 18.508 1.00 77.50 89 VAL A O 1
ATOM 696 N N . SER A 1 90 ? 31.867 -19.772 18.129 1.00 70.00 90 SER A N 1
ATOM 697 C CA . SER A 1 90 ? 33.025 -20.457 17.530 1.00 70.00 90 SER A CA 1
ATOM 698 C C . SER A 1 90 ? 33.538 -19.749 16.269 1.00 70.00 90 SER A C 1
ATOM 700 O O . SER A 1 90 ? 34.742 -19.518 16.141 1.00 70.00 90 SER A O 1
ATOM 702 N N . GLU A 1 91 ? 32.636 -19.347 15.367 1.00 71.50 91 GLU A N 1
ATOM 703 C CA . GLU A 1 91 ? 32.974 -18.588 14.153 1.00 71.50 91 GLU A CA 1
ATOM 704 C C . GLU A 1 91 ? 33.588 -17.217 14.505 1.00 71.50 91 GLU A C 1
ATOM 706 O O . GLU A 1 91 ? 34.633 -16.834 13.971 1.00 71.50 91 GLU A O 1
ATOM 711 N N . VAL A 1 92 ? 32.991 -16.497 15.465 1.00 73.81 92 VAL A N 1
ATOM 712 C CA . VAL A 1 92 ? 33.464 -15.172 15.905 1.00 73.81 92 VAL A CA 1
ATOM 713 C C . VAL A 1 92 ? 34.841 -15.250 16.571 1.00 73.81 92 VAL A C 1
ATOM 715 O O . VAL A 1 92 ? 35.724 -14.472 16.205 1.00 73.81 92 VAL A O 1
ATOM 718 N N . LEU A 1 93 ? 35.078 -16.195 17.490 1.00 72.19 93 LEU A N 1
ATOM 719 C CA . LEU A 1 93 ? 36.404 -16.374 18.096 1.00 72.19 93 LEU A CA 1
ATOM 720 C C . LEU A 1 93 ? 37.453 -16.767 17.040 1.00 72.19 93 LEU A C 1
ATOM 722 O O . LEU A 1 93 ? 38.544 -16.196 17.032 1.00 72.19 93 LEU A O 1
ATOM 726 N N . SER A 1 94 ? 37.116 -17.660 16.099 1.00 66.81 94 SER A N 1
ATOM 727 C CA . SER A 1 94 ? 38.020 -18.041 15.000 1.00 66.81 94 SER A CA 1
ATOM 728 C C . SER A 1 94 ? 38.379 -16.863 14.081 1.00 66.81 94 SER A C 1
ATOM 730 O O . SER A 1 94 ? 39.499 -16.791 13.564 1.00 66.81 94 SER A O 1
ATOM 732 N N . SER A 1 95 ? 37.468 -15.897 13.913 1.00 62.19 95 SER A N 1
ATOM 733 C CA . SER A 1 95 ? 37.728 -14.677 13.141 1.00 62.19 95 SER A CA 1
ATOM 734 C C . SER A 1 95 ? 38.614 -13.659 13.871 1.00 62.19 95 SER A C 1
ATOM 736 O O . SER A 1 95 ? 39.241 -12.835 13.205 1.00 62.19 95 SER A O 1
ATOM 738 N N . ILE A 1 96 ? 38.686 -13.690 15.206 1.00 62.28 96 ILE A N 1
ATOM 739 C CA . ILE A 1 96 ? 39.493 -12.748 16.006 1.00 62.28 96 ILE A CA 1
ATOM 740 C C . ILE A 1 96 ? 40.974 -13.164 16.039 1.00 62.28 96 ILE A C 1
ATOM 742 O O . ILE A 1 96 ? 41.858 -12.310 16.079 1.00 62.28 96 ILE A O 1
ATOM 746 N N . SER A 1 97 ? 41.282 -14.462 15.951 1.00 60.53 97 SER A N 1
ATOM 747 C CA . SER A 1 97 ? 42.659 -14.982 16.029 1.00 60.53 97 SER A CA 1
ATOM 748 C C . SER A 1 97 ? 43.519 -14.798 14.761 1.00 60.53 97 SER A C 1
ATOM 750 O O . SER A 1 97 ? 44.631 -15.323 14.708 1.00 60.53 97 SER A O 1
ATOM 752 N N . LYS A 1 98 ? 43.046 -14.081 13.729 1.00 54.50 98 LYS A N 1
ATOM 753 C CA . LYS A 1 98 ? 43.772 -13.871 12.458 1.00 54.50 98 LYS A CA 1
ATOM 754 C C . LYS A 1 98 ? 44.228 -12.414 12.269 1.00 54.50 98 LYS A C 1
ATOM 756 O O . LYS A 1 98 ? 43.435 -11.591 11.813 1.00 54.50 98 LYS A O 1
ATOM 761 N N . PRO A 1 99 ? 45.514 -12.087 12.501 1.00 47.81 99 PRO A N 1
ATOM 762 C CA . PRO A 1 99 ? 46.070 -10.794 12.113 1.00 47.81 99 PRO A CA 1
ATOM 763 C C . PRO A 1 99 ? 46.298 -10.747 10.591 1.00 47.81 99 PRO A C 1
ATOM 765 O O . PRO A 1 99 ? 47.338 -11.172 10.091 1.00 47.81 99 PRO A O 1
ATOM 768 N N . SER A 1 100 ? 45.324 -10.227 9.840 1.00 42.91 100 SER A N 1
ATOM 769 C CA . SER A 1 100 ? 45.506 -9.892 8.420 1.00 42.91 100 SER A CA 1
ATOM 770 C C . SER A 1 100 ? 46.016 -8.456 8.282 1.00 42.91 100 SER A C 1
ATOM 772 O O . SER A 1 100 ? 45.473 -7.540 8.897 1.00 42.91 100 SER A O 1
ATOM 774 N N . ALA A 1 101 ? 47.071 -8.252 7.491 1.00 43.12 101 ALA A N 1
ATOM 775 C CA . ALA A 1 101 ? 47.776 -6.973 7.412 1.00 43.12 101 ALA A CA 1
ATOM 776 C C . ALA A 1 101 ? 46.960 -5.857 6.728 1.00 43.12 101 ALA A C 1
ATOM 778 O O . ALA A 1 101 ? 46.197 -6.103 5.793 1.00 43.12 101 ALA A O 1
ATOM 779 N N . MET A 1 102 ? 47.183 -4.611 7.162 1.00 50.31 102 MET A N 1
ATOM 780 C CA . MET A 1 102 ? 46.658 -3.417 6.493 1.00 50.31 102 MET A CA 1
ATOM 781 C C . MET A 1 102 ? 47.349 -3.191 5.135 1.00 50.31 102 MET A C 1
ATOM 783 O O . MET A 1 102 ? 48.582 -3.213 5.085 1.00 50.31 102 MET A O 1
ATOM 787 N N . PRO A 1 103 ? 46.610 -2.885 4.053 1.00 58.53 103 PRO A N 1
ATOM 788 C CA . PRO A 1 103 ? 47.184 -2.224 2.885 1.00 58.53 103 PRO A CA 1
ATOM 789 C C . PRO A 1 103 ? 47.457 -0.734 3.197 1.00 58.53 103 PRO A C 1
ATOM 791 O O . PRO A 1 103 ? 46.719 -0.128 3.979 1.00 58.53 103 PRO A O 1
ATOM 794 N N . PRO A 1 104 ? 48.491 -0.112 2.601 1.00 57.53 104 PRO A N 1
ATOM 795 C CA . PRO A 1 104 ? 48.813 1.293 2.844 1.00 57.53 104 PRO A CA 1
ATOM 796 C C . PRO A 1 104 ? 47.814 2.250 2.159 1.00 57.53 104 PRO A C 1
ATOM 798 O O . PRO A 1 104 ? 47.269 1.917 1.102 1.00 57.53 104 PRO A O 1
ATOM 801 N N . PRO A 1 105 ? 47.602 3.465 2.699 1.00 49.81 105 PRO A N 1
ATOM 802 C CA . PRO A 1 105 ? 46.763 4.474 2.060 1.00 49.81 105 PRO A CA 1
ATOM 803 C C . PRO A 1 105 ? 47.448 5.043 0.810 1.00 49.81 105 PRO A C 1
ATOM 805 O O . PRO A 1 105 ? 48.579 5.525 0.873 1.00 49.81 105 PRO A O 1
ATOM 808 N N . SER A 1 106 ? 46.742 5.037 -0.322 1.00 43.31 106 SER A N 1
ATOM 809 C CA . SER A 1 106 ? 47.167 5.728 -1.544 1.00 43.31 106 SER A CA 1
ATOM 810 C C . SER A 1 106 ? 46.309 6.975 -1.758 1.00 43.31 106 SER A C 1
ATOM 812 O O . SER A 1 106 ? 45.081 6.899 -1.765 1.00 43.31 106 SER A O 1
ATOM 814 N N . ASN A 1 107 ? 46.955 8.131 -1.907 1.00 48.88 107 ASN A N 1
ATOM 815 C CA . ASN A 1 107 ? 46.280 9.396 -2.201 1.00 48.88 107 ASN A CA 1
ATOM 816 C C . ASN A 1 107 ? 45.710 9.391 -3.630 1.00 48.88 107 ASN A C 1
ATOM 818 O O . ASN A 1 107 ? 46.376 8.911 -4.541 1.00 48.88 107 ASN A O 1
ATOM 822 N N . TYR A 1 108 ? 44.549 10.020 -3.852 1.00 38.44 108 TYR A N 1
ATOM 823 C CA . TYR A 1 108 ? 44.447 11.333 -4.524 1.00 38.44 108 TYR A CA 1
ATOM 824 C C . TYR A 1 108 ? 42.988 11.731 -4.853 1.00 38.44 108 TYR A C 1
ATOM 826 O O . TYR A 1 108 ? 42.075 10.915 -4.827 1.00 38.44 108 TYR A O 1
ATOM 834 N N . ALA A 1 109 ? 42.812 13.010 -5.211 1.00 36.88 109 ALA A N 1
ATOM 835 C CA . ALA A 1 109 ? 41.646 13.591 -5.894 1.00 36.88 109 ALA A CA 1
ATOM 836 C C . ALA A 1 109 ? 40.298 13.635 -5.137 1.00 36.88 109 ALA A C 1
ATOM 838 O O . ALA A 1 109 ? 39.331 12.958 -5.484 1.00 36.88 109 ALA A O 1
ATOM 839 N N . VAL A 1 110 ? 40.171 14.607 -4.225 1.00 42.75 110 VAL A N 1
ATOM 840 C CA . VAL A 1 110 ? 38.870 15.258 -3.970 1.00 42.75 110 VAL A CA 1
ATOM 841 C C . VAL A 1 110 ? 38.360 15.865 -5.282 1.00 42.75 110 VAL A C 1
ATOM 843 O O . VAL A 1 110 ? 39.091 16.606 -5.941 1.00 42.75 110 VAL A O 1
ATOM 846 N N . ARG A 1 111 ? 37.097 15.610 -5.647 1.00 40.78 111 ARG A N 1
ATOM 847 C CA . ARG A 1 111 ? 36.446 16.256 -6.795 1.00 40.78 111 ARG A CA 1
ATOM 848 C C . ARG A 1 111 ? 35.054 16.754 -6.405 1.00 40.78 111 ARG A C 1
ATOM 850 O O . ARG A 1 111 ? 34.101 15.986 -6.362 1.00 40.78 111 ARG A O 1
ATOM 857 N N . MET A 1 112 ? 34.964 18.046 -6.096 1.00 42.31 112 MET A N 1
ATOM 858 C CA . MET A 1 112 ? 33.696 18.721 -5.801 1.00 42.31 112 MET A CA 1
ATOM 859 C C . MET A 1 112 ? 32.815 18.801 -7.056 1.00 42.31 112 MET A C 1
ATOM 861 O O . MET A 1 112 ? 33.326 18.973 -8.165 1.00 42.31 112 MET A O 1
ATOM 865 N N . ALA A 1 113 ? 31.496 18.738 -6.870 1.00 42.38 113 ALA A N 1
ATOM 866 C CA . ALA A 1 113 ? 30.494 18.995 -7.902 1.00 42.38 113 ALA A CA 1
ATOM 867 C C . ALA A 1 113 ? 29.439 19.989 -7.366 1.00 42.38 113 ALA A C 1
ATOM 869 O O . ALA A 1 113 ? 29.032 19.851 -6.210 1.00 42.38 113 ALA A O 1
ATOM 870 N N . PRO A 1 114 ? 29.017 20.999 -8.151 1.00 53.34 114 PRO A N 1
ATOM 871 C CA . PRO A 1 114 ? 28.021 21.982 -7.728 1.00 53.34 114 PRO A CA 1
ATOM 872 C C . PRO A 1 114 ? 26.577 21.458 -7.837 1.00 53.34 114 PRO A C 1
ATOM 874 O O . PRO A 1 114 ? 26.308 20.411 -8.422 1.00 53.34 114 PRO A O 1
ATOM 877 N N . VAL A 1 115 ? 25.644 22.212 -7.253 1.00 45.31 115 VAL A N 1
ATOM 878 C CA . VAL A 1 115 ? 24.227 21.853 -7.076 1.00 45.31 115 VAL A CA 1
ATOM 879 C C . VAL A 1 115 ? 23.372 22.022 -8.344 1.00 45.31 115 VAL A C 1
ATOM 881 O O . VAL A 1 115 ? 23.511 23.023 -9.042 1.00 45.31 115 VAL A O 1
ATOM 884 N N . ALA A 1 116 ? 22.422 21.102 -8.570 1.00 38.84 116 ALA A N 1
ATOM 885 C CA . ALA A 1 116 ? 21.139 21.371 -9.241 1.00 38.84 116 ALA A CA 1
ATOM 886 C C . ALA A 1 116 ? 20.107 20.241 -9.003 1.00 38.84 116 ALA A C 1
ATOM 888 O O . ALA A 1 116 ? 20.383 19.068 -9.238 1.00 38.84 116 ALA A O 1
ATOM 889 N N . THR A 1 117 ? 18.900 20.610 -8.574 1.00 42.81 117 THR A N 1
ATOM 890 C CA . THR A 1 117 ? 17.630 19.856 -8.715 1.00 42.81 117 THR A CA 1
ATOM 891 C C . THR A 1 117 ? 16.967 20.231 -10.071 1.00 42.81 117 THR A C 1
ATOM 893 O O . THR A 1 117 ? 17.454 21.197 -10.666 1.00 42.81 117 THR A O 1
ATOM 896 N N . PRO A 1 118 ? 15.901 19.564 -10.608 1.00 51.00 118 PRO A N 1
ATOM 897 C CA . PRO A 1 118 ? 14.796 18.928 -9.862 1.00 51.00 118 PRO A CA 1
ATOM 898 C C . PRO A 1 118 ? 14.075 17.691 -10.480 1.00 51.00 118 PRO A C 1
ATOM 900 O O . PRO A 1 118 ? 14.378 17.224 -11.572 1.00 51.00 118 PRO A O 1
ATOM 903 N N . ALA A 1 119 ? 13.002 17.290 -9.779 1.00 36.69 119 ALA A N 1
ATOM 904 C CA . ALA A 1 119 ? 11.792 16.607 -10.268 1.00 36.69 119 ALA A CA 1
ATOM 905 C C . ALA A 1 119 ? 11.806 15.076 -10.500 1.00 36.69 119 ALA A C 1
ATOM 907 O O . ALA A 1 119 ? 12.828 14.400 -10.506 1.00 36.69 119 ALA A O 1
ATOM 908 N N . TYR A 1 120 ? 10.583 14.543 -10.596 1.00 41.12 120 TYR A N 1
ATOM 909 C CA . TYR A 1 120 ? 10.173 13.140 -10.447 1.00 41.12 120 TYR A CA 1
ATOM 910 C C . TYR A 1 120 ? 8.937 12.856 -11.319 1.00 41.12 120 TYR A C 1
ATOM 912 O O . TYR A 1 120 ? 8.169 13.778 -11.603 1.00 41.12 120 TYR A O 1
ATOM 920 N N . PRO A 1 121 ? 8.682 11.584 -11.673 1.00 51.25 121 PRO A N 1
ATOM 921 C CA . PRO A 1 121 ? 7.312 11.069 -11.563 1.00 51.25 121 PRO A CA 1
ATOM 922 C C . PRO A 1 121 ? 7.227 9.668 -10.915 1.00 51.25 121 PRO A C 1
ATOM 924 O O . PRO A 1 121 ? 8.225 9.079 -10.510 1.00 51.25 121 PRO A O 1
ATOM 927 N N . SER A 1 122 ? 5.998 9.170 -10.744 1.00 43.19 122 SER A N 1
ATOM 928 C CA . SER A 1 122 ? 5.643 8.028 -9.878 1.00 43.19 122 SER A CA 1
ATOM 929 C C . SER A 1 122 ? 5.141 6.785 -10.650 1.00 43.19 122 SER A C 1
ATOM 931 O O . SER A 1 122 ? 5.322 6.679 -11.857 1.00 43.19 122 SER A O 1
ATOM 933 N N . THR A 1 123 ? 4.421 5.896 -9.941 1.00 43.78 123 THR A N 1
ATOM 934 C CA . THR A 1 123 ? 3.788 4.614 -10.349 1.00 43.78 123 THR A CA 1
ATOM 935 C C . THR A 1 123 ? 4.734 3.399 -10.301 1.00 43.78 123 THR A C 1
ATOM 937 O O . THR A 1 123 ? 5.820 3.453 -10.856 1.00 43.78 123 THR A O 1
ATOM 940 N N . SER A 1 124 ? 4.503 2.310 -9.547 1.00 48.19 124 SER A N 1
ATOM 941 C CA . SER A 1 124 ? 3.325 1.673 -8.901 1.00 48.19 124 SER A CA 1
ATOM 942 C C . SER A 1 124 ? 2.513 0.742 -9.807 1.00 48.19 124 SER A C 1
ATOM 944 O O . SER A 1 124 ? 1.751 1.199 -10.655 1.00 48.19 124 SER A O 1
ATOM 946 N N . SER A 1 125 ? 2.618 -0.566 -9.548 1.00 39.22 125 SER A N 1
ATOM 947 C CA . SER A 1 125 ? 1.866 -1.638 -10.205 1.00 39.22 125 SER A CA 1
ATOM 948 C C . SER A 1 125 ? 1.290 -2.640 -9.187 1.00 39.22 125 SER A C 1
ATOM 950 O O . SER A 1 125 ? 1.949 -3.071 -8.243 1.00 39.22 125 SER A O 1
ATOM 952 N N . ARG A 1 126 ? 0.008 -2.967 -9.387 1.00 50.91 126 ARG A N 1
ATOM 953 C CA . ARG A 1 126 ? -0.808 -4.019 -8.730 1.00 50.91 126 ARG A CA 1
ATOM 954 C C . ARG A 1 126 ? -0.654 -5.351 -9.532 1.00 50.91 126 ARG A C 1
ATOM 956 O O . ARG A 1 126 ? 0.168 -5.332 -10.448 1.00 50.91 126 ARG A O 1
ATOM 963 N N . PRO A 1 127 ? -1.410 -6.467 -9.323 1.00 60.75 127 PRO A N 1
ATOM 964 C CA . PRO A 1 127 ? -2.652 -6.701 -8.556 1.00 60.75 127 PRO A CA 1
ATOM 965 C C . PRO A 1 127 ? -2.424 -7.780 -7.446 1.00 60.75 127 PRO A C 1
ATOM 967 O O . PRO A 1 127 ? -1.431 -7.619 -6.749 1.00 60.75 127 PRO A O 1
ATOM 970 N N . MET A 1 128 ? -3.220 -8.817 -7.105 1.00 39.97 128 MET A N 1
ATOM 971 C CA . MET A 1 128 ? -4.532 -9.351 -7.539 1.00 39.97 128 MET A CA 1
ATOM 972 C C . MET A 1 128 ? -5.117 -10.343 -6.494 1.00 39.97 128 MET A C 1
ATOM 974 O O . MET A 1 128 ? -4.342 -10.869 -5.709 1.00 39.97 128 MET A O 1
ATOM 978 N N . TYR A 1 129 ? -6.440 -10.610 -6.563 1.00 41.59 129 TYR A N 1
ATOM 979 C CA . TYR A 1 129 ? -7.219 -11.791 -6.076 1.00 41.59 129 TYR A CA 1
ATOM 980 C C . TYR A 1 129 ? -7.038 -12.321 -4.618 1.00 41.59 129 TYR A C 1
ATOM 982 O O . TYR A 1 129 ? -6.109 -11.967 -3.909 1.00 41.59 129 TYR A O 1
ATOM 990 N N . GLY A 1 130 ? -7.937 -13.148 -4.061 1.00 37.94 130 GLY A N 1
ATOM 991 C CA . GLY A 1 130 ? -9.223 -13.671 -4.557 1.00 37.94 130 GLY A CA 1
ATOM 992 C C . GLY A 1 130 ? -9.988 -14.448 -3.470 1.00 37.94 130 GLY A C 1
ATOM 993 O O . GLY A 1 130 ? -9.390 -14.898 -2.500 1.00 37.94 130 GLY A O 1
ATOM 994 N N . ALA A 1 131 ? -11.311 -14.554 -3.610 1.00 45.22 131 ALA A N 1
ATOM 995 C CA . ALA A 1 131 ? -12.232 -15.081 -2.596 1.00 45.22 131 ALA A CA 1
ATOM 996 C C . ALA A 1 131 ? -12.334 -16.621 -2.530 1.00 45.22 131 ALA A C 1
ATOM 998 O O . ALA A 1 131 ? -12.149 -17.298 -3.537 1.00 45.22 131 ALA A O 1
ATOM 999 N N . ALA A 1 132 ? -12.769 -17.135 -1.372 1.00 40.59 132 ALA A N 1
ATOM 1000 C CA . ALA A 1 132 ? -13.499 -18.399 -1.223 1.00 40.59 132 ALA A CA 1
ATOM 1001 C C . ALA A 1 132 ? -14.380 -18.359 0.048 1.00 40.59 132 ALA A C 1
ATOM 1003 O O . ALA A 1 132 ? -14.033 -17.691 1.022 1.00 40.59 132 ALA A O 1
ATOM 1004 N N . THR A 1 133 ? -15.511 -19.066 0.036 1.00 51.56 133 THR A N 1
ATOM 1005 C CA . THR A 1 133 ? -16.482 -19.193 1.144 1.00 51.56 133 THR A CA 1
ATOM 1006 C C . THR A 1 133 ? -16.549 -20.632 1.662 1.00 51.56 133 THR A C 1
ATOM 1008 O O . THR A 1 133 ? -16.427 -21.546 0.848 1.00 51.56 133 THR A O 1
ATOM 1011 N N . PRO A 1 134 ? -16.882 -20.869 2.943 1.00 49.91 134 PRO A N 1
ATOM 1012 C CA . PRO A 1 134 ? -17.452 -22.135 3.394 1.00 49.91 134 PRO A CA 1
ATOM 1013 C C . PRO A 1 134 ? -18.985 -22.053 3.540 1.00 49.91 134 PRO A C 1
ATOM 1015 O O . PRO A 1 134 ? -19.535 -21.049 3.991 1.00 49.91 134 PRO A O 1
ATOM 1018 N N . GLN A 1 135 ? -19.667 -23.135 3.165 1.00 37.75 135 GLN A N 1
ATOM 1019 C CA . GLN A 1 135 ? -21.116 -23.331 3.282 1.00 37.75 135 GLN A CA 1
ATOM 1020 C C . GLN A 1 135 ? -21.439 -24.157 4.542 1.00 37.75 135 GLN A C 1
ATOM 1022 O O . GLN A 1 135 ? -20.634 -24.992 4.949 1.00 37.75 135 GLN A O 1
ATOM 1027 N N . ALA A 1 136 ? -22.605 -23.940 5.159 1.00 43.31 136 ALA A N 1
ATOM 1028 C CA . ALA A 1 136 ? -22.997 -24.609 6.403 1.00 43.31 136 ALA A CA 1
ATOM 1029 C C . ALA A 1 136 ? -23.955 -25.800 6.192 1.00 43.31 136 ALA A C 1
ATOM 1031 O O . ALA A 1 136 ? -24.948 -25.674 5.479 1.00 43.31 136 ALA A O 1
ATOM 1032 N N . THR A 1 137 ? -23.680 -26.897 6.906 1.00 38.31 137 THR A N 1
ATOM 1033 C CA . THR A 1 137 ? -24.548 -28.060 7.218 1.00 38.31 137 THR A CA 1
ATOM 1034 C C . THR A 1 137 ? -23.856 -28.799 8.376 1.00 38.31 137 THR A C 1
ATOM 1036 O O . THR A 1 137 ? -22.698 -29.169 8.229 1.00 38.31 137 THR A O 1
ATOM 1039 N N . SER A 1 138 ? -24.379 -28.779 9.611 1.00 41.94 138 SER A N 1
ATOM 1040 C CA . SER A 1 138 ? -25.329 -29.762 10.187 1.00 41.94 138 SER A CA 1
ATOM 1041 C C . SER A 1 138 ? -24.728 -31.180 10.332 1.00 41.94 138 SER A C 1
ATOM 1043 O O . SER A 1 138 ? -24.184 -31.687 9.363 1.00 41.94 138 SER A O 1
ATOM 1045 N N . SER A 1 139 ? -24.830 -31.900 11.459 1.00 37.25 139 SER A N 1
ATOM 1046 C CA . SER A 1 139 ? -25.766 -31.784 12.599 1.00 37.25 139 SER A CA 1
ATOM 1047 C C . SER A 1 139 ? -25.340 -32.624 13.822 1.00 37.25 139 SER A C 1
ATOM 1049 O O . SER A 1 139 ? -24.671 -33.630 13.629 1.00 37.25 139 SER A O 1
ATOM 1051 N N . ALA A 1 140 ? -25.939 -32.328 14.993 1.00 41.22 140 ALA A N 1
ATOM 1052 C CA . ALA A 1 140 ? -26.235 -33.272 16.098 1.00 41.22 140 ALA A CA 1
ATOM 1053 C C . ALA A 1 140 ? -25.058 -33.816 16.957 1.00 41.22 140 ALA A C 1
ATOM 1055 O O . ALA A 1 140 ? -23.945 -33.935 16.469 1.00 41.22 140 ALA A O 1
ATOM 1056 N N . GLN A 1 141 ? -25.217 -34.184 18.244 1.00 41.22 141 GLN A N 1
ATOM 1057 C CA . GLN A 1 141 ? -26.290 -33.998 19.255 1.00 41.22 141 GLN A CA 1
ATOM 1058 C C . GLN A 1 141 ? -25.739 -34.358 20.674 1.00 41.22 141 GLN A C 1
ATOM 1060 O O . GLN A 1 141 ? -24.709 -35.008 20.781 1.00 41.22 141 GLN A O 1
ATOM 1065 N N . TYR A 1 142 ? -26.482 -34.005 21.738 1.00 38.69 142 TYR A N 1
ATOM 1066 C CA . TYR A 1 142 ? -26.412 -34.529 23.129 1.00 38.69 142 TYR A CA 1
ATOM 1067 C C . TYR A 1 142 ? -25.128 -34.353 23.983 1.00 38.69 142 TYR A C 1
ATOM 1069 O O . TYR A 1 142 ? -24.218 -35.170 23.926 1.00 38.69 142 TYR A O 1
ATOM 1077 N N . ALA A 1 143 ? -25.171 -33.418 24.945 1.00 34.12 143 ALA A N 1
ATOM 1078 C CA . ALA A 1 143 ? -24.952 -33.679 26.385 1.00 34.12 143 ALA A CA 1
ATOM 1079 C C . ALA A 1 143 ? -25.300 -32.427 27.225 1.00 34.12 143 ALA A C 1
ATOM 1081 O O . ALA A 1 143 ? -25.214 -31.305 26.731 1.00 34.12 143 ALA A O 1
ATOM 1082 N N . ALA A 1 144 ? -25.703 -32.616 28.485 1.00 44.78 144 ALA A N 1
ATOM 1083 C CA . ALA A 1 144 ? -26.080 -31.559 29.437 1.00 44.78 144 ALA A CA 1
ATOM 1084 C C . ALA A 1 144 ? -25.209 -31.649 30.726 1.00 44.78 144 ALA A C 1
ATOM 1086 O O . ALA A 1 144 ? -24.430 -32.596 30.848 1.00 44.78 144 ALA A O 1
ATOM 1087 N N . PRO A 1 145 ? -25.241 -30.661 31.646 1.00 64.50 145 PRO A N 1
ATOM 1088 C CA . PRO A 1 145 ? -24.048 -30.264 32.405 1.00 64.50 145 PRO A CA 1
ATOM 1089 C C . PRO A 1 145 ? -23.960 -30.820 33.839 1.00 64.50 145 PRO A C 1
ATOM 1091 O O . PRO A 1 145 ? -24.960 -31.267 34.400 1.00 64.50 145 PRO A O 1
ATOM 1094 N N . PRO A 1 146 ? -22.809 -30.622 34.507 1.00 47.66 146 PRO A N 1
ATOM 1095 C CA . PRO A 1 146 ? -22.734 -30.406 35.946 1.00 47.66 146 PRO A CA 1
ATOM 1096 C C . PRO A 1 146 ? -22.620 -28.906 36.295 1.00 47.66 146 PRO A C 1
ATOM 1098 O O . PRO A 1 146 ? -21.891 -28.147 35.658 1.00 47.66 146 PRO A O 1
ATOM 1101 N N . LEU A 1 147 ? -23.313 -28.480 37.352 1.00 51.62 147 LEU A N 1
ATOM 1102 C CA . LEU A 1 147 ? -23.169 -27.156 37.973 1.00 51.62 147 LEU A CA 1
ATOM 1103 C C . LEU A 1 147 ? -22.183 -27.228 39.150 1.00 51.62 147 LEU A C 1
ATOM 1105 O O . LEU A 1 147 ? -22.350 -28.099 40.003 1.00 51.62 147 LEU A O 1
ATOM 1109 N N . SER A 1 148 ? -21.250 -26.272 39.286 1.00 40.38 148 SER A N 1
ATOM 1110 C CA . SER A 1 148 ? -20.772 -25.815 40.608 1.00 40.38 148 SER A CA 1
ATOM 1111 C C . SER A 1 148 ? -19.977 -24.503 40.601 1.00 40.38 148 SER A C 1
ATOM 1113 O O . SER A 1 148 ? -18.998 -24.349 39.884 1.00 40.38 148 SER A O 1
ATOM 1115 N N . MET A 1 149 ? -20.385 -23.624 41.519 1.00 39.91 149 MET A N 1
ATOM 1116 C CA . MET A 1 149 ? -19.566 -22.706 42.322 1.00 39.91 149 MET A CA 1
ATOM 1117 C C . MET A 1 149 ? -18.635 -21.708 41.616 1.00 39.91 149 MET A C 1
ATOM 1119 O O . MET A 1 149 ? -17.430 -21.890 41.481 1.00 39.91 149 MET A O 1
ATOM 1123 N N . SER A 1 150 ? -19.233 -20.549 41.342 1.00 46.06 150 SER A N 1
ATOM 1124 C CA . SER A 1 150 ? -18.703 -19.221 41.685 1.00 46.06 150 SER A CA 1
ATOM 1125 C C . SER A 1 150 ? -17.372 -19.162 42.462 1.00 46.06 150 SER A C 1
ATOM 1127 O O . SER A 1 150 ? -17.322 -19.510 43.644 1.00 46.06 150 SER A O 1
ATOM 1129 N N . HIS A 1 151 ? -16.366 -18.513 41.869 1.00 46.78 151 HIS A N 1
ATOM 1130 C CA . HIS A 1 151 ? -15.349 -17.786 42.630 1.00 46.78 151 HIS A CA 1
ATOM 1131 C C . HIS A 1 151 ? -15.400 -16.295 42.274 1.00 46.78 151 HIS A C 1
ATOM 1133 O O . HIS A 1 151 ? -15.003 -15.876 41.188 1.00 46.78 151 HIS A O 1
ATOM 1139 N N . THR A 1 152 ? -15.922 -15.481 43.190 1.00 50.53 152 THR A N 1
ATOM 1140 C CA . THR A 1 152 ? -15.929 -14.019 43.074 1.00 50.53 152 THR A CA 1
ATOM 1141 C C . THR A 1 152 ? -14.547 -13.462 43.398 1.00 50.53 152 THR A C 1
ATOM 1143 O O . THR A 1 152 ? -14.273 -13.149 44.557 1.00 50.53 152 THR A O 1
ATOM 1146 N N . GLN A 1 153 ? -13.687 -13.287 42.392 1.00 41.16 153 GLN A N 1
ATOM 1147 C CA . GLN A 1 153 ? -12.448 -12.527 42.567 1.00 41.16 153 GLN A CA 1
ATOM 1148 C C . GLN A 1 153 ? -12.593 -11.110 42.009 1.00 41.16 153 GLN A C 1
ATOM 1150 O O . GLN A 1 153 ? -12.408 -10.844 40.823 1.00 41.16 153 GLN A O 1
ATOM 1155 N N . TYR A 1 154 ? -12.945 -10.192 42.909 1.00 44.03 154 TYR A N 1
ATOM 1156 C CA . TYR A 1 154 ? -13.018 -8.758 42.649 1.00 44.03 154 TYR A CA 1
ATOM 1157 C C . TYR A 1 154 ? -11.602 -8.204 42.413 1.00 44.03 154 TYR A C 1
ATOM 1159 O O . TYR A 1 154 ? -10.872 -7.897 43.353 1.00 44.03 154 TYR A O 1
ATOM 1167 N N . GLY A 1 155 ? -11.207 -8.078 41.148 1.00 41.53 155 GLY A N 1
ATOM 1168 C CA . GLY A 1 155 ? -10.063 -7.274 40.722 1.00 41.53 155 GLY A CA 1
ATOM 1169 C C . GLY A 1 155 ? -10.566 -6.093 39.890 1.00 41.53 155 GLY A C 1
ATOM 1170 O O . GLY A 1 155 ? -11.323 -6.327 38.948 1.00 41.53 155 GLY A O 1
ATOM 1171 N N . PRO A 1 156 ? -10.192 -4.833 40.187 1.00 47.03 156 PRO A N 1
ATOM 1172 C CA . PRO A 1 156 ? -10.601 -3.692 39.376 1.00 47.03 156 PRO A CA 1
ATOM 1173 C C . PRO A 1 156 ? -9.848 -3.721 38.039 1.00 47.03 156 PRO A C 1
ATOM 1175 O O . PRO A 1 156 ? -8.774 -3.138 37.892 1.00 47.03 156 PRO A O 1
ATOM 1178 N N . SER A 1 157 ? -10.410 -4.420 37.052 1.00 45.06 157 SER A N 1
ATOM 1179 C CA . SER A 1 157 ? -9.863 -4.564 35.701 1.00 45.06 157 SER A CA 1
ATOM 1180 C C . SER A 1 157 ? -10.012 -3.265 34.898 1.00 45.06 157 SER A C 1
ATOM 1182 O O . SER A 1 157 ? -10.715 -3.212 33.892 1.00 45.06 157 SER A O 1
ATOM 1184 N N . GLY A 1 158 ? -9.329 -2.202 35.336 1.00 44.28 158 GLY A N 1
ATOM 1185 C CA . GLY A 1 158 ? -9.326 -0.859 34.742 1.00 44.28 158 GLY A CA 1
ATOM 1186 C C . GLY A 1 158 ? -8.656 -0.753 33.366 1.00 44.28 158 GLY A C 1
ATOM 1187 O O . GLY A 1 158 ? -8.258 0.333 32.960 1.00 44.28 158 GLY A O 1
ATOM 1188 N N . SER A 1 159 ? -8.515 -1.867 32.646 1.00 45.34 159 SER A N 1
ATOM 1189 C CA . SER A 1 159 ? -8.288 -1.860 31.204 1.00 45.34 159 SER A CA 1
ATOM 1190 C C . SER A 1 159 ? -9.649 -1.938 30.512 1.00 45.34 159 SER A C 1
ATOM 1192 O O . SER A 1 159 ? -10.280 -2.993 30.583 1.00 45.34 159 SER A O 1
ATOM 1194 N N . PRO A 1 160 ? -10.096 -0.885 29.799 1.00 49.06 160 PRO A N 1
ATOM 1195 C CA . PRO A 1 160 ? -11.161 -1.032 28.812 1.00 49.06 160 PRO A CA 1
ATOM 1196 C C . PRO A 1 160 ? -10.827 -2.191 27.861 1.00 49.06 160 PRO A C 1
ATOM 1198 O O . PRO A 1 160 ? -9.633 -2.440 27.636 1.00 49.06 160 PRO A O 1
ATOM 1201 N N . PRO A 1 161 ? -11.827 -2.888 27.283 1.00 54.16 161 PRO A N 1
ATOM 1202 C CA . PRO A 1 161 ? -11.575 -3.963 26.327 1.00 54.16 161 PRO A CA 1
ATOM 1203 C C . PRO A 1 161 ? -10.616 -3.448 25.254 1.00 54.16 161 PRO A C 1
ATOM 1205 O O . PRO A 1 161 ? -10.916 -2.485 24.544 1.00 54.16 161 PRO A O 1
ATOM 1208 N N . ARG A 1 162 ? -9.406 -4.022 25.213 1.00 57.09 162 ARG A N 1
ATOM 1209 C CA . ARG A 1 162 ? -8.297 -3.508 24.404 1.00 57.09 162 ARG A CA 1
ATOM 1210 C C . ARG A 1 162 ? -8.605 -3.762 22.935 1.00 57.09 162 ARG A C 1
ATOM 1212 O O . ARG A 1 162 ? -8.191 -4.783 22.401 1.00 57.09 162 ARG A O 1
ATOM 1219 N N . ILE A 1 163 ? -9.322 -2.824 22.309 1.00 67.50 163 ILE A N 1
ATOM 1220 C CA . ILE A 1 163 ? -9.725 -2.885 20.900 1.00 67.50 163 ILE A CA 1
ATOM 1221 C C . ILE A 1 163 ? -8.490 -3.243 20.069 1.00 67.50 163 ILE A C 1
ATOM 1223 O O . ILE A 1 163 ? -7.522 -2.468 20.024 1.00 67.50 163 ILE A O 1
ATOM 1227 N N . ASP A 1 164 ? -8.516 -4.433 19.471 1.00 79.00 164 ASP A N 1
ATOM 1228 C CA . ASP A 1 164 ? -7.509 -4.873 18.518 1.00 79.00 164 ASP A CA 1
ATOM 1229 C C . ASP A 1 164 ? -7.840 -4.245 17.164 1.00 79.00 164 ASP A C 1
ATOM 1231 O O . ASP A 1 164 ? -8.954 -4.376 16.649 1.00 79.00 164 ASP A O 1
ATOM 1235 N N . GLY A 1 165 ? -6.856 -3.564 16.577 1.00 87.94 165 GLY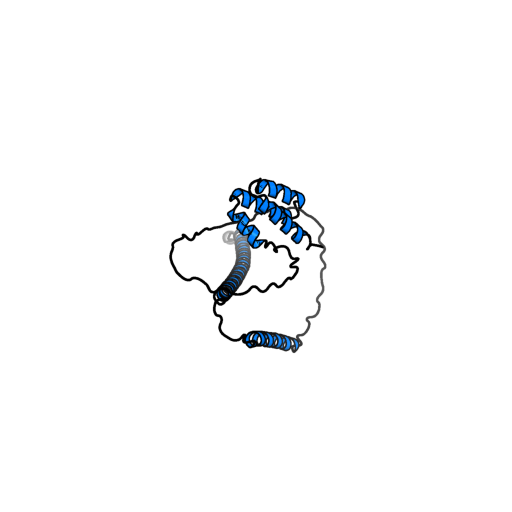 A N 1
ATOM 1236 C CA . GLY A 1 165 ? -6.979 -3.029 15.228 1.00 87.94 165 GLY A CA 1
ATOM 1237 C C . GLY A 1 165 ? -7.279 -4.128 14.206 1.00 87.94 165 GLY A C 1
ATOM 1238 O O . GLY A 1 165 ? -8.026 -3.878 13.265 1.00 87.94 165 GLY A O 1
ATOM 1239 N N . LYS A 1 166 ? -6.767 -5.354 14.400 1.00 87.19 166 LYS A N 1
ATOM 1240 C CA . LYS A 1 166 ? -7.024 -6.495 13.504 1.00 87.19 166 LYS A CA 1
ATOM 1241 C C . LYS A 1 166 ? -8.507 -6.863 13.468 1.00 87.19 166 LYS A C 1
ATOM 1243 O O . LYS A 1 166 ? -9.083 -6.957 12.385 1.00 87.19 166 LYS A O 1
ATOM 1248 N N . GLU A 1 167 ? -9.128 -7.013 14.637 1.00 90.69 167 GLU A N 1
ATOM 1249 C CA . GLU A 1 167 ? -10.554 -7.33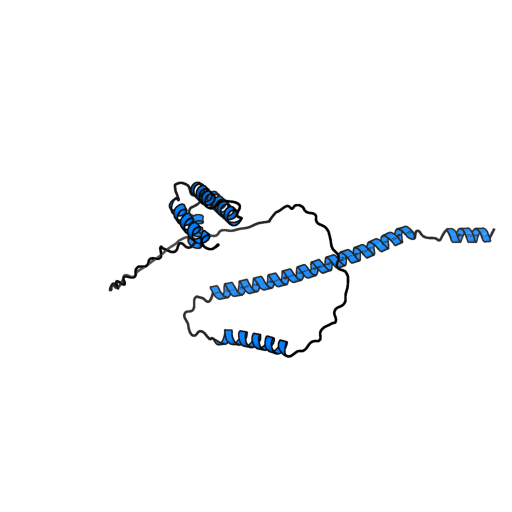7 14.755 1.00 90.69 167 GLU A CA 1
ATOM 1250 C C . GLU A 1 167 ? -11.433 -6.202 14.231 1.00 90.69 167 GLU A C 1
ATOM 1252 O O . GLU A 1 167 ? -12.355 -6.453 13.456 1.00 90.69 167 GLU A O 1
ATOM 1257 N N . PHE A 1 168 ? -11.084 -4.950 14.544 1.00 92.44 168 PHE A N 1
ATOM 1258 C CA . PHE A 1 168 ? -11.744 -3.777 13.975 1.00 92.44 168 PHE A CA 1
ATOM 1259 C C . PHE A 1 168 ? -11.696 -3.774 12.433 1.00 92.44 168 PHE A C 1
ATOM 1261 O O . PHE A 1 168 ? -12.730 -3.602 11.792 1.00 92.44 168 PHE A O 1
ATOM 1268 N N . PHE A 1 169 ? -10.537 -4.029 11.810 1.00 93.75 169 PHE A N 1
ATOM 1269 C CA . PHE A 1 169 ? -10.435 -4.096 10.345 1.00 93.75 169 PHE A CA 1
ATOM 1270 C C . PHE A 1 169 ? -11.189 -5.292 9.745 1.00 93.75 169 PHE A C 1
ATOM 1272 O O . PHE A 1 169 ? -11.744 -5.167 8.650 1.00 93.75 169 PHE A O 1
ATOM 1279 N N . LYS A 1 170 ? -11.254 -6.428 10.451 1.00 94.12 170 LYS A N 1
ATOM 1280 C CA . LYS A 1 170 ? -12.061 -7.593 10.056 1.00 94.12 170 LYS A CA 1
ATOM 1281 C C . LYS A 1 170 ? -13.558 -7.261 10.071 1.00 94.12 170 LYS A C 1
ATOM 1283 O O . LYS A 1 170 ? -14.249 -7.546 9.096 1.00 94.12 170 LYS A O 1
ATOM 1288 N N . GLN A 1 171 ? -14.038 -6.608 11.131 1.00 92.56 171 GLN A N 1
ATOM 1289 C CA . GLN A 1 171 ? -15.431 -6.178 11.276 1.00 92.56 171 GLN A CA 1
ATOM 1290 C C . GLN A 1 171 ? -15.800 -5.090 10.257 1.00 92.56 171 GLN A C 1
ATOM 1292 O O . GLN A 1 171 ? -16.800 -5.232 9.558 1.00 92.56 171 GLN A O 1
ATOM 1297 N N . ALA A 1 172 ? -14.963 -4.061 10.089 1.00 94.50 172 ALA A N 1
ATOM 1298 C CA . ALA A 1 172 ? -15.184 -2.993 9.113 1.00 94.50 172 ALA A CA 1
ATOM 1299 C C . ALA A 1 172 ? -15.261 -3.527 7.671 1.00 94.50 172 ALA A C 1
ATOM 1301 O O . ALA A 1 172 ? -16.087 -3.064 6.889 1.00 94.50 172 ALA A O 1
ATOM 1302 N N . ARG A 1 173 ? -14.459 -4.544 7.321 1.00 94.81 173 ARG A N 1
ATOM 1303 C CA . ARG A 1 173 ? -14.531 -5.223 6.014 1.00 94.81 173 ARG A CA 1
ATOM 1304 C C . ARG A 1 173 ? -15.821 -6.033 5.819 1.00 94.81 173 ARG A C 1
ATOM 1306 O O . ARG A 1 173 ? -16.233 -6.228 4.681 1.00 94.81 173 ARG A O 1
ATOM 1313 N N . ALA A 1 174 ? -16.411 -6.547 6.897 1.00 94.19 174 ALA A N 1
ATOM 1314 C CA . ALA A 1 174 ? -17.634 -7.349 6.851 1.00 94.19 174 ALA A CA 1
ATOM 1315 C C . ALA A 1 174 ? -18.919 -6.499 6.871 1.00 94.19 174 ALA A C 1
ATOM 1317 O O . ALA A 1 174 ? -19.938 -6.943 6.352 1.00 94.19 174 ALA A O 1
ATOM 1318 N N . GLN A 1 175 ? -18.870 -5.304 7.469 1.00 93.00 175 GLN A N 1
ATOM 1319 C CA . GLN A 1 175 ? -20.011 -4.389 7.602 1.00 93.00 175 GLN A CA 1
ATOM 1320 C C . GLN A 1 175 ? -20.126 -3.389 6.441 1.00 93.00 175 GLN A C 1
ATOM 1322 O O . GLN A 1 175 ? -21.225 -3.114 5.969 1.00 93.00 175 GLN A O 1
ATOM 1327 N N . LEU A 1 176 ? -19.003 -2.836 5.972 1.00 93.81 176 LEU A N 1
ATOM 1328 C CA . LEU A 1 176 ? -18.999 -1.789 4.948 1.00 93.81 176 LEU A CA 1
ATOM 1329 C C . LEU A 1 176 ? -19.038 -2.377 3.534 1.00 93.81 176 LEU A C 1
ATOM 1331 O O . LEU A 1 176 ? -18.435 -3.417 3.260 1.00 93.81 176 LEU A O 1
ATOM 1335 N N . SER A 1 177 ? -19.662 -1.659 2.595 1.00 95.38 177 SER A N 1
ATOM 1336 C CA . SER A 1 177 ? -19.534 -1.994 1.172 1.00 95.38 177 SER A CA 1
ATOM 1337 C C . SER A 1 177 ? -18.069 -1.926 0.716 1.00 95.38 177 SER A C 1
ATOM 1339 O O . SER A 1 177 ? -17.248 -1.202 1.288 1.00 95.38 177 SER A O 1
ATOM 1341 N N . TYR A 1 178 ? -17.730 -2.649 -0.358 1.00 96.00 178 TYR A N 1
ATOM 1342 C CA . TYR A 1 178 ? -16.374 -2.635 -0.921 1.00 96.00 178 TYR A CA 1
ATOM 1343 C C . TYR A 1 178 ? -15.888 -1.212 -1.247 1.00 96.00 178 TYR A C 1
ATOM 1345 O O . TYR A 1 178 ? -14.719 -0.895 -1.022 1.00 96.00 178 TYR A O 1
ATOM 1353 N N . GLU A 1 179 ? -16.784 -0.348 -1.732 1.00 96.69 179 GLU A N 1
ATOM 1354 C CA . GLU A 1 179 ? -16.464 1.045 -2.023 1.00 96.69 179 GLU A CA 1
ATOM 1355 C C . GLU A 1 179 ? -16.130 1.820 -0.741 1.00 96.69 179 GLU A C 1
ATOM 1357 O O . GLU A 1 179 ? -15.009 2.321 -0.630 1.00 96.69 179 GLU A O 1
ATOM 1362 N N . GLN A 1 180 ? -17.022 1.830 0.257 1.00 95.56 180 GLN A N 1
ATOM 1363 C CA . GLN A 1 180 ? -16.783 2.477 1.556 1.00 95.56 180 GLN A CA 1
ATOM 1364 C C . GLN A 1 180 ? -15.500 1.962 2.222 1.00 95.56 180 GLN A C 1
ATOM 1366 O O . GLN A 1 180 ? -14.663 2.748 2.661 1.00 95.56 180 GLN A O 1
ATOM 1371 N N . PHE A 1 181 ? -15.279 0.645 2.246 1.00 97.19 181 PHE A N 1
ATOM 1372 C CA . PHE A 1 181 ? -14.060 0.064 2.809 1.00 97.19 181 PHE A CA 1
ATOM 1373 C C . PHE A 1 181 ? -12.800 0.493 2.034 1.00 97.19 181 PHE A C 1
ATOM 1375 O O . PHE A 1 181 ? -11.756 0.747 2.638 1.00 97.19 181 PHE A O 1
ATOM 1382 N N . SER A 1 182 ? -12.879 0.644 0.707 1.00 96.75 182 SER A N 1
ATOM 1383 C CA . SER A 1 182 ? -11.761 1.158 -0.097 1.00 96.75 182 SER A CA 1
ATOM 1384 C C . SER A 1 182 ? -11.473 2.644 0.160 1.00 96.75 182 SER A C 1
ATOM 1386 O O . 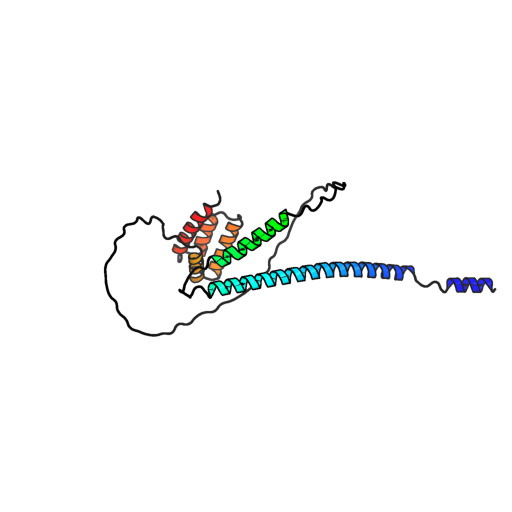SER A 1 182 ? -10.306 3.023 0.286 1.00 96.75 182 SER A O 1
ATOM 1388 N N . GLN A 1 183 ? -12.517 3.466 0.331 1.00 97.31 183 GLN A N 1
ATOM 1389 C CA . GLN A 1 183 ? -12.405 4.872 0.726 1.00 97.31 183 GLN A CA 1
ATOM 1390 C C . GLN A 1 183 ? -11.802 4.994 2.135 1.00 97.31 183 GLN A C 1
ATOM 1392 O O . GLN A 1 183 ? -10.911 5.811 2.356 1.00 97.31 183 GLN A O 1
ATOM 1397 N N . PHE A 1 184 ? -12.199 4.126 3.072 1.00 96.75 184 PHE A N 1
ATOM 1398 C CA . PHE A 1 184 ? -11.655 4.084 4.432 1.00 96.75 184 PHE A CA 1
ATOM 1399 C C . PHE A 1 184 ? -10.158 3.733 4.459 1.00 96.75 184 PHE A C 1
ATOM 1401 O O . PHE A 1 184 ? -9.370 4.409 5.124 1.00 96.75 184 PHE A O 1
ATOM 1408 N N . LEU A 1 185 ? -9.731 2.734 3.678 1.00 96.38 185 LEU A N 1
ATOM 1409 C CA . LEU A 1 185 ? -8.308 2.404 3.537 1.00 96.38 185 LEU A CA 1
ATOM 1410 C C . LEU A 1 185 ? -7.500 3.535 2.879 1.00 96.38 185 LEU A C 1
ATOM 1412 O O . LEU A 1 185 ? -6.348 3.751 3.254 1.00 96.38 185 LEU A O 1
ATOM 1416 N N . HIS A 1 186 ? -8.081 4.273 1.927 1.00 97.25 186 HIS A N 1
ATOM 1417 C CA . HIS A 1 186 ? -7.449 5.468 1.359 1.00 97.25 186 HIS A CA 1
ATOM 1418 C C . HIS A 1 186 ? -7.308 6.586 2.408 1.00 97.25 186 HIS A C 1
ATOM 1420 O O . HIS A 1 186 ? -6.230 7.160 2.551 1.00 97.25 186 HIS A O 1
ATOM 1426 N N . ASN A 1 187 ? -8.354 6.819 3.204 1.00 96.12 187 ASN A N 1
ATOM 1427 C CA . ASN A 1 187 ? -8.392 7.816 4.273 1.00 96.12 187 ASN A CA 1
ATOM 1428 C C . ASN A 1 187 ? -7.292 7.586 5.333 1.00 96.12 187 ASN A C 1
ATOM 1430 O O . ASN A 1 187 ? -6.564 8.509 5.690 1.00 96.12 187 ASN A O 1
ATOM 1434 N N . ILE A 1 188 ? -7.103 6.336 5.775 1.00 94.12 188 ILE A N 1
ATOM 1435 C CA . ILE A 1 188 ? -5.993 5.955 6.671 1.00 94.12 188 ILE A CA 1
ATOM 1436 C C . ILE A 1 188 ? -4.630 6.145 5.991 1.00 94.12 188 ILE A C 1
ATOM 1438 O O . ILE A 1 188 ? -3.665 6.557 6.633 1.00 94.12 188 ILE A O 1
ATOM 1442 N N . LYS A 1 189 ? -4.525 5.850 4.690 1.00 95.50 189 LYS A N 1
ATOM 1443 C CA . LYS A 1 189 ? -3.254 5.944 3.964 1.00 95.50 189 LYS A CA 1
ATOM 1444 C C . LYS A 1 189 ? -2.744 7.383 3.854 1.00 95.50 189 LYS A C 1
ATOM 1446 O O . LYS A 1 189 ? -1.538 7.582 3.964 1.00 95.50 189 LYS A O 1
ATOM 1451 N N . GLU A 1 190 ? -3.625 8.366 3.684 1.00 95.31 190 GLU A N 1
ATOM 1452 C CA . GLU A 1 190 ? -3.229 9.781 3.627 1.00 95.31 190 GLU A CA 1
ATOM 1453 C C . GLU A 1 190 ? -2.857 10.358 5.003 1.00 95.31 190 GLU A C 1
ATOM 1455 O O . GLU A 1 190 ? -1.924 11.160 5.084 1.00 95.31 190 GLU A O 1
ATOM 1460 N N . LEU A 1 191 ? -3.478 9.878 6.092 1.00 93.12 191 LEU A N 1
ATOM 1461 C CA . LEU A 1 191 ? -3.003 10.149 7.457 1.00 93.12 191 LEU A CA 1
ATOM 1462 C C . LEU A 1 191 ? -1.599 9.564 7.681 1.00 93.12 191 LEU A C 1
ATOM 1464 O O . LEU A 1 191 ? -0.694 10.275 8.109 1.00 93.12 191 LEU A O 1
ATOM 1468 N N . ASN A 1 192 ? -1.388 8.294 7.322 1.00 92.44 192 ASN A N 1
ATOM 1469 C CA . ASN A 1 192 ? -0.085 7.626 7.444 1.00 92.44 192 ASN A CA 1
ATOM 1470 C C . ASN A 1 192 ? 0.996 8.242 6.531 1.00 92.44 192 ASN A C 1
ATOM 1472 O O . ASN A 1 192 ? 2.185 8.074 6.789 1.00 92.44 192 ASN A O 1
ATOM 1476 N N . ALA A 1 193 ? 0.600 8.950 5.468 1.00 93.56 193 ALA A N 1
ATOM 1477 C CA . ALA A 1 193 ? 1.489 9.723 4.602 1.00 93.56 193 ALA A CA 1
ATOM 1478 C C . ALA A 1 193 ? 1.737 11.163 5.102 1.00 93.56 193 ALA A C 1
ATOM 1480 O O . ALA A 1 193 ? 2.417 11.927 4.417 1.00 93.56 193 ALA A O 1
ATOM 1481 N N . GLY A 1 194 ? 1.166 11.554 6.248 1.00 92.25 194 GLY A N 1
ATOM 1482 C CA . GLY A 1 194 ? 1.290 12.895 6.825 1.00 92.25 194 GLY A CA 1
ATOM 1483 C C . GLY A 1 194 ? 0.584 14.004 6.034 1.00 92.25 194 GLY A C 1
ATOM 1484 O O . GLY A 1 194 ? 0.857 15.177 6.272 1.00 92.25 194 GLY A O 1
ATOM 1485 N N . ARG A 1 195 ? -0.302 13.665 5.083 1.00 92.81 195 ARG A N 1
ATOM 1486 C CA . ARG A 1 195 ? -0.977 14.645 4.204 1.00 92.81 195 ARG A CA 1
ATOM 1487 C C . ARG A 1 195 ? -2.344 15.100 4.706 1.00 92.81 195 ARG A C 1
ATOM 1489 O O . ARG A 1 195 ? -2.952 15.977 4.102 1.00 92.81 195 ARG A O 1
ATOM 1496 N N . GLN A 1 196 ? -2.838 14.493 5.780 1.00 92.75 196 GLN A N 1
ATOM 1497 C CA . GLN A 1 196 ? -4.176 14.717 6.314 1.00 92.75 196 GLN A CA 1
ATOM 1498 C C . GLN A 1 196 ? -4.116 14.803 7.840 1.00 92.75 196 GLN A C 1
ATOM 1500 O O . GLN A 1 196 ? -3.411 14.016 8.470 1.00 92.75 196 GLN A O 1
ATOM 1505 N N . SER A 1 197 ? -4.859 15.737 8.443 1.00 94.06 197 SER A N 1
ATOM 1506 C CA . SER A 1 197 ? -4.923 15.841 9.907 1.00 94.06 197 SER A CA 1
ATOM 1507 C C . SER A 1 197 ? -5.707 14.673 10.513 1.00 94.06 197 SER A C 1
ATOM 1509 O O . SER A 1 197 ? -6.514 14.009 9.847 1.00 94.06 197 SER A O 1
ATOM 1511 N N . ARG A 1 198 ? -5.506 14.423 11.808 1.00 92.19 198 ARG A N 1
ATOM 1512 C CA . ARG A 1 198 ? -6.232 13.374 12.527 1.00 92.19 198 ARG A CA 1
ATOM 1513 C C . ARG A 1 198 ? -7.737 13.674 12.574 1.00 92.19 198 ARG A C 1
ATOM 1515 O O . ARG A 1 198 ? -8.550 12.783 12.350 1.00 92.19 198 ARG A O 1
ATOM 1522 N N . GLU A 1 199 ? -8.097 14.931 12.790 1.00 93.62 199 GLU A N 1
ATOM 1523 C CA . GLU A 1 199 ? -9.465 15.454 12.884 1.00 93.62 199 GLU A CA 1
ATOM 1524 C C . GLU A 1 199 ? -10.187 15.325 11.539 1.00 93.62 199 GLU A C 1
ATOM 1526 O O . GLU A 1 199 ? -11.336 14.884 11.482 1.00 93.62 199 GLU A O 1
ATOM 1531 N N . GLU A 1 200 ? -9.497 15.635 10.437 1.00 94.00 200 GLU A N 1
ATOM 1532 C CA . GLU A 1 200 ? -10.036 15.412 9.098 1.00 94.00 200 GLU A CA 1
ATOM 1533 C C . GLU A 1 200 ? -10.199 13.917 8.785 1.00 94.00 200 GLU A C 1
ATOM 1535 O O . GLU A 1 200 ? -11.214 13.520 8.209 1.00 94.00 200 GLU A O 1
ATOM 1540 N N . THR A 1 201 ? -9.256 13.076 9.219 1.00 95.00 201 THR A N 1
ATOM 1541 C CA . THR A 1 201 ? -9.362 11.617 9.063 1.00 95.00 201 THR A CA 1
ATOM 1542 C C . THR A 1 201 ? -10.587 11.069 9.795 1.00 95.00 201 THR A C 1
ATOM 1544 O O . THR A 1 201 ? -11.307 10.230 9.247 1.00 95.00 201 THR A O 1
ATOM 1547 N N . LEU A 1 202 ? -10.865 11.560 11.007 1.00 94.75 202 LEU A N 1
ATOM 1548 C CA . LEU A 1 202 ? -12.063 11.206 11.767 1.00 94.75 202 LEU A CA 1
ATOM 1549 C C . LEU A 1 202 ? -13.333 11.681 11.051 1.00 94.75 202 LEU A C 1
ATOM 1551 O O . LEU A 1 202 ? -14.206 10.856 10.787 1.00 94.75 202 LEU A O 1
ATOM 1555 N N . ARG A 1 203 ? -13.406 12.960 10.649 1.00 95.19 203 ARG A N 1
ATOM 1556 C CA . ARG A 1 203 ? -14.532 13.520 9.875 1.00 95.19 203 ARG A CA 1
ATOM 1557 C C . ARG A 1 203 ? -14.866 12.651 8.658 1.00 95.19 203 ARG A C 1
ATOM 1559 O O . ARG A 1 203 ? -15.962 12.106 8.597 1.00 95.19 203 ARG A O 1
ATOM 1566 N N . ARG A 1 204 ? -13.887 12.416 7.778 1.00 94.75 204 ARG A N 1
ATOM 1567 C CA . ARG A 1 204 ? -14.059 11.585 6.572 1.00 94.75 204 ARG A CA 1
ATOM 1568 C C . ARG A 1 204 ? -14.466 10.145 6.905 1.00 94.75 204 ARG A C 1
ATOM 1570 O O . ARG A 1 204 ? -15.271 9.560 6.191 1.00 94.75 204 ARG A O 1
ATOM 1577 N N . SER A 1 205 ? -13.970 9.567 8.005 1.00 95.50 205 SER A N 1
ATOM 1578 C CA . SER A 1 205 ? -14.386 8.218 8.435 1.00 95.50 205 SER A CA 1
ATOM 1579 C C . SER A 1 205 ? -15.851 8.177 8.876 1.00 95.50 205 SER A C 1
ATOM 1581 O O . SER A 1 205 ? -16.531 7.192 8.608 1.00 95.50 205 SER A O 1
ATOM 1583 N N . ARG A 1 206 ? -16.361 9.246 9.504 1.00 94.50 206 ARG A N 1
ATOM 1584 C CA . ARG A 1 206 ? -17.780 9.365 9.875 1.00 94.50 206 ARG A CA 1
ATOM 1585 C C . ARG A 1 206 ? -18.684 9.379 8.645 1.00 94.50 206 ARG A C 1
ATOM 1587 O O . ARG A 1 206 ? -19.714 8.712 8.658 1.00 94.50 206 ARG A O 1
ATOM 1594 N N . ASP A 1 207 ? -18.270 10.082 7.594 1.00 94.88 207 ASP A N 1
ATOM 1595 C CA . ASP A 1 207 ? -18.997 10.149 6.323 1.00 94.88 207 ASP A CA 1
ATOM 1596 C C . ASP A 1 207 ? -19.002 8.779 5.616 1.00 94.88 207 ASP A C 1
ATOM 1598 O O . ASP A 1 207 ? -20.045 8.312 5.166 1.00 94.88 207 ASP A O 1
ATOM 1602 N N . ILE A 1 208 ? -17.852 8.089 5.597 1.00 94.25 208 ILE A N 1
ATOM 1603 C CA . ILE A 1 208 ? -17.683 6.764 4.975 1.00 94.25 208 ILE A CA 1
ATOM 1604 C C . ILE A 1 208 ? -18.473 5.668 5.711 1.00 94.25 208 ILE A C 1
ATOM 1606 O O . ILE A 1 208 ? -19.070 4.801 5.071 1.00 94.25 208 ILE A O 1
ATOM 1610 N N . PHE A 1 209 ? -18.485 5.682 7.047 1.00 94.12 209 PHE A N 1
ATOM 1611 C CA . PHE A 1 209 ? -19.258 4.736 7.863 1.00 94.12 209 PHE A CA 1
ATOM 1612 C C . PHE A 1 209 ? -20.761 5.063 7.869 1.00 94.12 209 PHE A C 1
ATOM 1614 O O . PHE A 1 209 ? -21.594 4.164 8.000 1.00 94.12 209 PHE A O 1
ATOM 1621 N N . GLY A 1 210 ? -21.117 6.340 7.711 1.00 89.81 210 GLY A N 1
ATOM 1622 C CA . GLY A 1 210 ? -22.494 6.817 7.732 1.00 89.81 210 GLY A CA 1
ATOM 1623 C C . GLY A 1 210 ? -23.195 6.621 9.088 1.00 89.81 210 GLY A C 1
ATOM 1624 O O . GLY A 1 210 ? -22.590 6.183 10.072 1.00 89.81 210 GLY A O 1
ATOM 1625 N N . PRO A 1 211 ? -24.501 6.929 9.176 1.00 88.12 211 PRO A N 1
ATOM 1626 C CA . PRO A 1 211 ? -25.259 6.823 10.426 1.00 88.12 211 PRO A CA 1
ATOM 1627 C C . PRO A 1 211 ? -25.475 5.373 10.898 1.00 88.12 211 PRO A C 1
ATOM 1629 O O . PRO A 1 211 ? -25.795 5.163 12.063 1.00 88.12 211 PRO A O 1
ATOM 1632 N N . MET A 1 212 ? -25.294 4.377 10.022 1.00 86.75 212 MET A N 1
ATOM 1633 C CA . MET A 1 212 ? -25.541 2.958 10.326 1.00 86.75 212 MET A CA 1
ATOM 1634 C C . MET A 1 212 ? -24.416 2.298 11.139 1.00 86.75 212 MET A C 1
ATOM 1636 O O . MET A 1 212 ? -24.669 1.309 11.818 1.00 86.75 212 MET A O 1
ATOM 1640 N N . HIS A 1 213 ? -23.195 2.845 11.091 1.00 88.75 213 HIS A N 1
ATOM 1641 C CA . HIS A 1 213 ? -21.992 2.248 11.689 1.00 88.75 213 HIS A CA 1
ATOM 1642 C C . HIS A 1 213 ? -21.250 3.238 12.614 1.00 88.75 213 HIS A C 1
ATOM 1644 O O . HIS A 1 213 ? -20.024 3.375 12.585 1.00 88.75 213 HIS A O 1
ATOM 1650 N N . GLN A 1 214 ? -22.001 3.986 13.432 1.00 88.25 214 GLN A N 1
ATOM 1651 C CA . GLN A 1 214 ? -21.439 4.951 14.395 1.00 88.25 214 GLN A CA 1
ATOM 1652 C C . GLN A 1 214 ? -20.674 4.280 15.554 1.00 88.25 214 GLN A C 1
ATOM 1654 O O . GLN A 1 214 ? -19.794 4.894 16.157 1.00 88.25 214 GLN A O 1
ATOM 1659 N N . ASP A 1 215 ? -20.942 3.004 15.829 1.00 89.50 215 ASP A N 1
ATOM 1660 C CA . ASP A 1 215 ? -20.136 2.167 16.722 1.00 89.50 215 ASP A CA 1
ATOM 1661 C C . ASP A 1 215 ? -18.700 2.005 16.186 1.00 89.50 215 ASP A C 1
ATOM 1663 O O . ASP A 1 215 ? -17.724 2.215 16.912 1.00 89.50 215 ASP A O 1
ATOM 1667 N N . MET A 1 216 ? -18.562 1.724 14.884 1.00 89.38 216 MET A N 1
ATOM 1668 C CA . MET A 1 216 ? -17.274 1.600 14.198 1.00 89.38 216 MET A CA 1
ATOM 1669 C C . MET A 1 216 ? -16.514 2.934 14.193 1.00 89.38 216 MET A C 1
ATOM 1671 O O . MET A 1 216 ? -15.288 2.931 14.327 1.00 89.38 216 MET A O 1
ATOM 1675 N N . TYR A 1 217 ? -17.217 4.075 14.136 1.00 92.69 217 TYR A N 1
ATOM 1676 C CA . TYR A 1 217 ? -16.606 5.396 14.334 1.00 92.69 217 TYR A CA 1
ATOM 1677 C C . TYR A 1 217 ? -15.949 5.516 15.720 1.00 92.69 217 TYR A C 1
ATOM 1679 O O . TYR A 1 217 ? -14.762 5.833 15.802 1.00 92.69 217 TYR A O 1
ATOM 1687 N N . GLY A 1 218 ? -16.677 5.218 16.803 1.00 89.88 218 GLY A N 1
ATOM 1688 C CA . GLY A 1 218 ? -16.147 5.332 18.171 1.00 89.88 218 GLY A CA 1
ATOM 1689 C C . GLY A 1 218 ? -14.986 4.367 18.453 1.00 89.88 218 GLY A C 1
ATOM 1690 O O . GLY A 1 218 ? -14.013 4.722 19.129 1.00 89.88 218 GLY A O 1
ATOM 1691 N N . MET A 1 219 ? -15.034 3.163 17.870 1.00 89.44 219 MET A N 1
ATOM 1692 C CA . MET A 1 219 ? -13.924 2.205 17.913 1.00 89.44 219 MET A CA 1
ATOM 1693 C C . MET A 1 219 ? -12.684 2.732 17.176 1.00 89.44 219 MET A C 1
ATOM 1695 O O . MET A 1 219 ? -11.576 2.671 17.716 1.00 89.44 219 MET A O 1
ATOM 1699 N N . PHE A 1 220 ? -12.858 3.300 15.978 1.00 92.50 220 PHE A N 1
ATOM 1700 C CA . PHE A 1 220 ? -11.768 3.899 15.207 1.00 92.50 220 PHE A CA 1
ATOM 1701 C C . PHE A 1 220 ? -11.150 5.112 15.918 1.00 92.50 220 PHE A C 1
ATOM 1703 O O . PHE A 1 220 ? -9.930 5.207 16.021 1.00 92.50 220 PHE A O 1
ATOM 1710 N N . GLU A 1 221 ? -11.967 6.003 16.481 1.00 91.12 221 GLU A N 1
ATOM 1711 C CA . GLU A 1 221 ? -11.519 7.182 17.233 1.00 91.12 221 GLU A CA 1
ATOM 1712 C C . GLU A 1 221 ? -10.697 6.812 18.482 1.00 91.12 221 GLU A C 1
ATOM 1714 O O . GLU A 1 221 ? -9.683 7.454 18.791 1.00 91.12 221 GLU A O 1
ATOM 1719 N N . SER A 1 222 ? -11.071 5.717 19.148 1.00 89.81 222 SER A N 1
ATOM 1720 C CA . SER A 1 222 ? -10.344 5.138 20.285 1.00 89.81 222 SER A CA 1
ATOM 1721 C C . SER A 1 222 ? -9.007 4.501 19.876 1.00 89.81 222 SER A C 1
ATOM 1723 O O . SER A 1 222 ? -7.996 4.664 20.567 1.00 89.81 222 SER A O 1
ATOM 1725 N N . LEU A 1 223 ? -8.969 3.803 18.734 1.00 90.06 223 LEU A N 1
ATOM 1726 C CA . LEU A 1 223 ? -7.733 3.266 18.149 1.00 90.06 223 LEU A CA 1
ATOM 1727 C C . LEU A 1 223 ? -6.768 4.390 17.746 1.00 90.06 223 LEU A C 1
ATOM 1729 O O . LEU A 1 223 ? -5.583 4.340 18.085 1.00 90.06 223 LEU A O 1
ATOM 1733 N N . LEU A 1 224 ? -7.283 5.427 17.081 1.00 88.25 224 LEU A N 1
ATOM 1734 C CA . LEU A 1 224 ? -6.501 6.568 16.609 1.00 88.25 224 LEU A CA 1
ATOM 1735 C C . LEU A 1 224 ? -5.929 7.384 17.775 1.00 88.25 224 LEU A C 1
ATOM 1737 O O . LEU A 1 224 ? -4.764 7.771 17.729 1.00 88.25 224 LEU A O 1
ATOM 1741 N N . SER A 1 225 ? -6.708 7.558 18.852 1.00 85.62 225 SER A N 1
ATOM 1742 C CA . SER A 1 225 ? -6.255 8.174 20.110 1.00 85.62 225 SER A CA 1
ATOM 1743 C C . SER A 1 225 ? -5.013 7.497 20.680 1.00 85.62 225 SER A C 1
ATOM 1745 O O . SER A 1 225 ? -4.024 8.173 20.963 1.00 85.62 225 SER A O 1
ATOM 1747 N N . ARG A 1 226 ? -5.036 6.163 20.794 1.00 83.25 226 ARG A N 1
ATOM 1748 C CA . ARG A 1 226 ? -3.892 5.382 21.285 1.00 83.25 226 ARG A CA 1
ATOM 1749 C C . ARG A 1 226 ? -2.680 5.505 20.366 1.00 83.25 226 ARG A C 1
ATOM 1751 O O . ARG A 1 226 ? -1.581 5.733 20.858 1.00 83.25 226 ARG A O 1
ATOM 1758 N N . HIS A 1 227 ? -2.864 5.360 19.053 1.00 73.94 227 HIS A N 1
ATOM 1759 C CA . HIS A 1 227 ? -1.731 5.288 18.127 1.00 73.94 227 HIS A CA 1
ATOM 1760 C C . HIS A 1 227 ? -1.038 6.644 17.910 1.00 73.94 227 HIS A C 1
ATOM 1762 O O . HIS A 1 227 ? 0.179 6.683 17.758 1.00 73.94 227 HIS A O 1
ATOM 1768 N N . SER A 1 228 ? -1.766 7.768 18.005 1.00 63.41 228 SER A N 1
ATOM 1769 C CA . SER A 1 228 ? -1.141 9.103 18.000 1.00 63.41 228 SER A CA 1
ATOM 1770 C C . SER A 1 228 ? -0.272 9.394 19.233 1.00 63.41 228 SER A C 1
ATOM 1772 O O . SER A 1 228 ? 0.535 10.315 19.196 1.00 63.41 228 SER A O 1
ATOM 1774 N N . GLY A 1 229 ? -0.409 8.619 20.316 1.00 55.78 229 GLY A N 1
ATOM 1775 C CA . GLY A 1 229 ? 0.361 8.790 21.554 1.00 55.78 229 GLY A CA 1
ATOM 1776 C C . GLY A 1 229 ? 1.722 8.084 21.580 1.00 55.78 229 GLY A C 1
ATOM 1777 O O . GLY A 1 229 ? 2.345 8.045 22.632 1.00 55.78 229 GLY A O 1
ATOM 1778 N N . THR A 1 230 ? 2.170 7.479 20.473 1.00 46.12 230 THR A N 1
ATOM 1779 C CA . THR A 1 230 ? 3.444 6.724 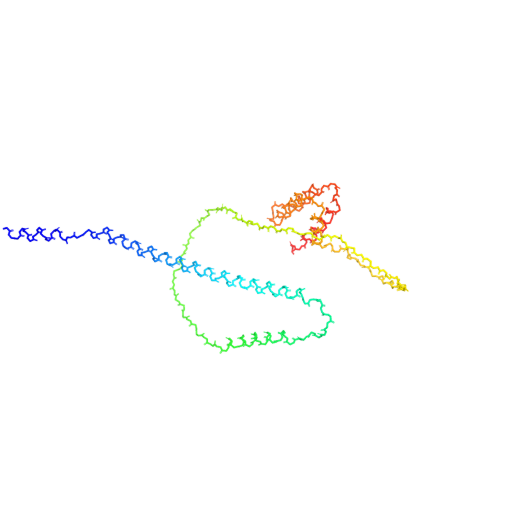20.387 1.00 46.12 230 THR A CA 1
ATOM 1780 C C . THR A 1 230 ? 4.480 7.416 19.481 1.00 46.12 230 THR A C 1
ATOM 1782 O O . THR A 1 230 ? 5.367 6.767 18.940 1.00 46.12 230 THR A O 1
ATOM 1785 N N . MET A 1 231 ? 4.339 8.732 19.281 1.00 38.88 231 MET A N 1
ATOM 1786 C CA . MET A 1 231 ? 5.209 9.577 18.444 1.00 38.88 231 MET A CA 1
ATOM 1787 C C . MET A 1 231 ? 5.578 10.886 19.174 1.00 38.88 231 MET A C 1
ATOM 1789 O O . MET A 1 231 ? 5.406 11.980 18.636 1.00 38.88 231 MET A O 1
ATOM 1793 N N . LEU A 1 232 ? 6.056 10.747 20.415 1.00 37.44 232 LEU A N 1
ATOM 1794 C CA . LEU A 1 232 ? 6.752 11.757 21.224 1.00 37.44 232 LEU A CA 1
ATOM 1795 C C . LEU A 1 232 ? 7.960 11.090 21.896 1.00 37.44 232 LEU A C 1
ATOM 1797 O O . LEU A 1 232 ? 7.787 9.926 22.323 1.00 37.44 232 LEU A O 1
#

Foldseek 3Di:
DVVVVVVVVVVVPPDPPPPVVVVVVVVVVVVVVVVVVVVVVVVVVVVVVVVVVVVVVVVVVVVVVVVPPPDPDDDDPPVVVVVVVVVVVVVVVVVVPDDDDDDDDDDDDDDDDDDDDDDDDDDDDDDDYDDDDDDDDDDDDDDDDDDDDDDDDDDPPPDDPPQDPVVLLVVCVVQADPVLNVQLVVLVVCVVVVNDDPVRSLVSNCVSCDPVPVVSSVSVNVVSVVVVVPPD

pLDDT: mean 71.27, std 22.38, range [34.12, 98.56]

Organism: NCBI:txid1737510

Radius of gyration: 36.51 Å; chains: 1; bounding box: 82×56×114 Å

InterPro domains:
  IPR058935 At4g15545-like, C-terminal domain [PF25972] (161-227)
  IPR058936 At4g15545-like [PTHR47383] (22-227)